Protein AF-A0A1B6MVD3-F1 (afdb_monomer_lite)

Structure (mmCIF, N/CA/C/O backbone):
data_AF-A0A1B6MVD3-F1
#
_entry.id   AF-A0A1B6MVD3-F1
#
loop_
_atom_site.group_PDB
_atom_site.id
_atom_site.type_symbol
_atom_site.label_atom_id
_atom_site.label_alt_id
_atom_site.label_comp_id
_atom_site.label_asym_id
_atom_site.label_entity_id
_atom_site.label_seq_id
_atom_site.pdbx_PDB_ins_code
_atom_site.Cartn_x
_atom_site.Cartn_y
_atom_site.Cartn_z
_atom_site.occupancy
_atom_site.B_iso_or_equiv
_atom_site.auth_seq_id
_atom_site.auth_comp_id
_atom_site.auth_asym_id
_atom_site.auth_atom_id
_atom_site.pdbx_PDB_model_num
ATOM 1 N N . LEU A 1 1 ? -13.484 -4.239 2.432 1.00 47.28 1 LEU A N 1
ATOM 2 C CA . LEU A 1 1 ? -12.199 -4.392 1.692 1.00 47.28 1 LEU A CA 1
ATOM 3 C C . LEU A 1 1 ? -11.328 -3.112 1.745 1.00 47.28 1 LEU A C 1
ATOM 5 O O . LEU A 1 1 ? -10.586 -2.832 0.812 1.00 47.28 1 LEU A O 1
ATOM 9 N N . TYR A 1 2 ? -11.380 -2.344 2.842 1.00 42.56 2 TYR A N 1
ATOM 10 C CA . TYR A 1 2 ? -10.813 -0.985 2.945 1.00 42.56 2 TYR A CA 1
ATOM 11 C C . TYR A 1 2 ? -9.269 -0.925 2.933 1.00 42.56 2 TYR A C 1
ATOM 13 O O . TYR A 1 2 ? -8.679 0.072 2.541 1.00 42.56 2 TYR A O 1
ATOM 21 N N . LEU A 1 3 ? -8.581 -2.017 3.286 1.00 48.34 3 LEU A N 1
ATOM 22 C CA . LEU A 1 3 ? -7.114 -2.043 3.427 1.00 48.34 3 LEU A CA 1
ATOM 23 C C . LEU A 1 3 ? -6.331 -2.214 2.106 1.00 48.34 3 LEU A C 1
ATOM 25 O O . LEU A 1 3 ? -5.121 -2.446 2.142 1.00 48.34 3 LEU A O 1
ATOM 29 N N . THR A 1 4 ? -7.005 -2.166 0.952 1.00 48.97 4 THR A N 1
ATOM 30 C CA . THR A 1 4 ? -6.370 -2.316 -0.379 1.00 48.97 4 THR A CA 1
ATOM 31 C C . THR A 1 4 ? -6.842 -1.304 -1.419 1.00 48.97 4 THR A C 1
ATOM 33 O O . THR A 1 4 ? -6.177 -1.136 -2.438 1.00 48.97 4 THR A O 1
ATOM 36 N N . SER A 1 5 ? -7.948 -0.603 -1.169 1.00 55.72 5 SER A N 1
ATOM 37 C CA . SER A 1 5 ? -8.344 0.550 -1.969 1.00 55.72 5 SER A CA 1
ATOM 38 C C . SER A 1 5 ? -7.493 1.741 -1.552 1.00 55.72 5 SER A C 1
ATOM 40 O O . SER A 1 5 ? -7.546 2.167 -0.400 1.00 55.72 5 SER A O 1
ATOM 42 N N . VAL A 1 6 ? -6.704 2.274 -2.482 1.00 63.19 6 VAL A N 1
ATOM 43 C CA . VAL A 1 6 ? -6.132 3.609 -2.312 1.00 63.19 6 VAL A CA 1
ATOM 44 C C . VAL A 1 6 ? -7.311 4.577 -2.434 1.00 63.19 6 VAL A C 1
ATOM 46 O O . VAL A 1 6 ? -7.923 4.596 -3.505 1.00 63.19 6 VAL A O 1
ATOM 49 N N . PRO A 1 7 ? -7.688 5.308 -1.367 1.00 68.19 7 PRO A N 1
ATOM 50 C CA . PRO A 1 7 ? -8.733 6.314 -1.481 1.00 68.19 7 PRO A CA 1
ATOM 51 C C . PRO A 1 7 ? -8.326 7.315 -2.561 1.00 68.19 7 PRO A C 1
ATOM 53 O O . PRO A 1 7 ? -7.138 7.618 -2.727 1.00 68.19 7 PRO A O 1
ATOM 56 N N . SER A 1 8 ? -9.299 7.822 -3.313 1.00 75.38 8 SER A N 1
ATOM 57 C CA . SER A 1 8 ? -9.042 8.957 -4.194 1.00 75.38 8 SER A CA 1
ATOM 58 C C . SER A 1 8 ? -8.485 10.127 -3.376 1.00 75.38 8 SER A C 1
ATOM 60 O O . SER A 1 8 ? -8.717 10.221 -2.170 1.00 75.38 8 SER A O 1
ATOM 62 N N . MET A 1 9 ? -7.753 11.044 -4.016 1.00 77.12 9 MET A N 1
ATOM 63 C CA . MET A 1 9 ? -7.216 12.217 -3.308 1.00 77.12 9 MET A CA 1
ATOM 64 C C . MET A 1 9 ? -8.331 13.011 -2.604 1.00 77.12 9 MET A C 1
ATOM 66 O O . MET A 1 9 ? -8.164 13.411 -1.461 1.00 77.12 9 MET A O 1
ATOM 70 N N . GLN A 1 10 ? -9.503 13.120 -3.237 1.00 81.25 10 GLN A N 1
ATOM 71 C CA . GLN A 1 10 ? -10.684 13.775 -2.668 1.00 81.25 10 GLN A CA 1
ATOM 72 C C . GLN A 1 10 ? -11.204 13.064 -1.408 1.00 81.25 10 GLN A C 1
ATOM 74 O O . GLN A 1 10 ? -11.552 13.722 -0.433 1.00 81.25 10 GLN A O 1
ATOM 79 N N . GLU A 1 11 ? -11.240 11.728 -1.402 1.00 80.56 11 GLU A N 1
ATOM 80 C CA . GLU A 1 11 ? -11.629 10.953 -0.215 1.00 80.56 11 GLU A CA 1
ATOM 81 C C . GLU A 1 11 ? -10.582 11.042 0.896 1.00 80.56 11 GLU A C 1
ATOM 83 O O . GLU A 1 11 ? -10.940 11.131 2.068 1.00 80.56 11 GLU A O 1
ATOM 88 N N . ALA A 1 12 ? -9.294 11.059 0.543 1.00 80.25 12 ALA A N 1
ATOM 89 C CA . ALA A 1 12 ? -8.213 11.228 1.508 1.00 80.25 12 ALA A CA 1
ATOM 90 C C . ALA A 1 12 ? -8.247 12.615 2.179 1.00 80.25 12 ALA A C 1
ATOM 92 O O . ALA A 1 12 ? -7.963 12.717 3.374 1.00 80.25 12 ALA A O 1
ATOM 93 N N . ASP A 1 13 ? -8.645 13.657 1.441 1.00 84.25 13 ASP A N 1
ATOM 94 C CA . ASP A 1 13 ? -8.794 15.026 1.951 1.00 84.25 13 ASP A CA 1
ATOM 95 C C . ASP A 1 13 ? -9.945 15.166 2.960 1.00 84.25 13 ASP A C 1
ATOM 97 O O . ASP A 1 13 ? -9.878 16.012 3.854 1.00 84.25 13 ASP A O 1
ATOM 101 N N . MET A 1 14 ? -10.976 14.311 2.887 1.00 87.19 14 MET A N 1
ATOM 102 C CA . MET A 1 14 ? -12.028 14.250 3.918 1.00 87.19 14 MET A CA 1
ATOM 103 C C . MET A 1 14 ? -11.494 13.760 5.273 1.00 87.19 14 MET A C 1
ATOM 105 O O . MET A 1 14 ? -12.129 13.955 6.314 1.00 87.19 14 MET A O 1
ATOM 109 N N . GLY A 1 15 ? -10.310 13.152 5.267 1.00 88.31 15 GLY A N 1
ATOM 110 C CA . GLY A 1 15 ? -9.641 12.622 6.435 1.00 88.31 15 GLY A CA 1
ATOM 111 C C . GLY A 1 15 ? -10.099 11.217 6.813 1.00 88.31 15 GLY A C 1
ATOM 112 O O . GLY A 1 15 ? -11.041 10.643 6.273 1.00 88.31 15 GLY A O 1
ATOM 113 N N . PHE A 1 16 ? -9.381 10.642 7.768 1.00 89.56 16 PHE A N 1
ATOM 114 C CA . PHE A 1 16 ? -9.472 9.237 8.125 1.00 89.56 16 PHE A CA 1
ATOM 115 C C . PHE A 1 16 ? -10.130 9.046 9.490 1.00 89.56 16 PHE A C 1
ATOM 117 O O . PHE A 1 16 ? -10.005 9.874 10.399 1.00 89.56 16 PHE A O 1
ATOM 124 N N . VAL A 1 17 ? -10.784 7.897 9.633 1.00 91.75 17 VAL A N 1
ATOM 125 C CA . VAL A 1 17 ? -11.234 7.332 10.904 1.00 91.75 17 VAL A CA 1
ATOM 126 C C . VAL A 1 17 ? -10.420 6.072 11.160 1.00 91.75 17 VAL A C 1
ATOM 128 O O . VAL A 1 17 ? -10.268 5.237 10.269 1.00 91.75 17 VAL A O 1
ATOM 131 N N . LEU A 1 18 ? -9.885 5.929 12.370 1.00 93.00 18 LEU A N 1
ATOM 132 C CA . LEU A 1 18 ? -9.154 4.731 12.773 1.00 93.00 18 LEU A CA 1
ATOM 133 C C . LEU A 1 18 ? -9.882 4.002 13.892 1.00 93.00 18 LEU A C 1
ATOM 135 O O . LEU A 1 18 ? -10.336 4.620 14.851 1.00 93.00 18 LEU A O 1
ATOM 139 N N . VAL A 1 19 ? -9.914 2.677 13.794 1.00 94.94 19 VAL A N 1
ATOM 140 C CA . VAL A 1 19 ? -10.313 1.786 14.883 1.00 94.94 19 VAL A CA 1
ATOM 141 C C . VAL A 1 19 ? -9.070 1.047 15.363 1.00 94.94 19 VAL A C 1
ATOM 143 O O . VAL A 1 19 ? -8.390 0.372 14.593 1.00 94.94 19 VAL A O 1
ATOM 146 N N . VAL A 1 20 ? -8.751 1.205 16.642 1.00 93.44 20 VAL A N 1
ATOM 147 C CA . VAL A 1 20 ? -7.591 0.613 17.303 1.00 93.44 20 VAL A CA 1
ATOM 148 C C . VAL A 1 20 ? -8.098 -0.396 18.325 1.00 93.44 20 VAL A C 1
ATOM 150 O O . VAL A 1 20 ? -8.490 -0.034 19.435 1.00 93.44 20 VAL A O 1
ATOM 153 N N . ASP A 1 21 ? -8.094 -1.672 17.950 1.00 92.69 21 ASP A N 1
ATOM 154 C CA . ASP A 1 21 ? -8.460 -2.759 18.857 1.00 92.69 21 ASP A CA 1
ATOM 155 C C . ASP A 1 21 ? -7.263 -3.178 19.718 1.00 92.69 21 ASP A C 1
ATOM 157 O O . ASP A 1 21 ? -6.248 -3.668 19.217 1.00 92.69 21 ASP A O 1
ATOM 161 N N . ARG A 1 22 ? -7.363 -2.949 21.031 1.00 89.81 22 ARG A N 1
ATOM 162 C CA . ARG A 1 22 ? -6.334 -3.291 22.025 1.00 89.81 22 ARG A CA 1
ATOM 163 C C . ARG A 1 22 ? -6.928 -4.010 23.238 1.00 89.81 22 ARG A C 1
ATOM 165 O O . ARG A 1 22 ? -6.336 -3.972 24.314 1.00 89.81 22 ARG A O 1
ATOM 172 N N . ARG A 1 23 ? -8.064 -4.701 23.077 1.00 89.69 23 ARG A N 1
ATOM 173 C CA . ARG A 1 23 ? -8.768 -5.420 24.164 1.00 89.69 23 ARG A CA 1
ATOM 174 C C . ARG A 1 23 ? -7.900 -6.413 24.943 1.00 89.69 23 ARG A C 1
ATOM 176 O O . ARG A 1 23 ? -8.115 -6.601 26.139 1.00 89.69 23 ARG A O 1
ATOM 183 N N . ASN A 1 24 ? -6.902 -6.989 24.274 1.00 88.69 24 ASN A N 1
ATOM 184 C CA . ASN A 1 24 ? -6.002 -8.013 24.812 1.00 88.69 24 ASN A CA 1
ATOM 185 C C . ASN A 1 24 ? -4.577 -7.490 25.101 1.00 88.69 24 ASN A C 1
ATOM 187 O O . ASN A 1 24 ? -3.639 -8.278 25.176 1.00 88.69 24 ASN A O 1
ATOM 191 N N . ASP A 1 25 ? -4.388 -6.170 25.213 1.00 88.62 25 ASP A N 1
ATOM 192 C CA . ASP A 1 25 ? -3.068 -5.528 25.343 1.00 88.62 25 ASP A CA 1
ATOM 193 C C . ASP A 1 25 ? -2.960 -4.669 26.625 1.00 88.62 25 ASP A C 1
ATOM 195 O O . ASP A 1 25 ? -3.846 -4.669 27.474 1.00 88.62 25 ASP A O 1
ATOM 199 N N . LYS A 1 26 ? -1.865 -3.924 26.805 1.00 85.94 26 LYS A N 1
ATOM 200 C CA . LYS A 1 26 ? -1.657 -2.969 27.905 1.00 85.94 26 LYS A CA 1
ATOM 201 C C . LYS A 1 26 ? -1.944 -1.538 27.457 1.00 85.94 26 LYS A C 1
ATOM 203 O O . LYS A 1 26 ? -1.740 -1.170 26.302 1.00 85.94 26 LYS A O 1
ATOM 208 N N . TRP A 1 27 ? -2.302 -0.671 28.404 1.00 84.44 27 TRP A N 1
ATOM 209 C CA . TRP A 1 27 ? -2.520 0.754 28.122 1.00 84.44 27 TRP A CA 1
ATOM 210 C C . TRP A 1 27 ? -1.283 1.470 27.558 1.00 84.44 27 TRP A C 1
ATOM 212 O O . TRP A 1 27 ? -1.396 2.350 26.706 1.00 84.44 27 TRP A O 1
ATOM 222 N N . SER A 1 28 ? -0.084 1.055 27.971 1.00 84.06 28 SER A N 1
ATOM 223 C CA . SER A 1 28 ? 1.163 1.561 27.393 1.00 84.06 28 SER A CA 1
ATOM 224 C C . SER A 1 28 ? 1.256 1.293 25.886 1.00 84.06 28 SER A C 1
ATOM 226 O O . SER A 1 28 ? 1.680 2.175 25.144 1.00 84.06 28 SER A O 1
ATOM 228 N N . SER A 1 29 ? 0.785 0.132 25.417 1.00 87.94 29 SER A N 1
ATOM 229 C CA . SER A 1 29 ? 0.743 -0.221 23.991 1.00 87.94 29 SER A CA 1
ATOM 230 C C . SER A 1 29 ? -0.225 0.668 23.206 1.00 87.94 29 SER A C 1
ATOM 232 O O . SER A 1 29 ? 0.104 1.126 22.107 1.00 87.94 29 SER A O 1
ATOM 234 N N . VAL A 1 30 ? -1.384 1.001 23.793 1.00 87.88 30 VAL A N 1
ATOM 235 C CA . VAL A 1 30 ? -2.330 1.977 23.222 1.00 87.88 30 VAL A CA 1
ATOM 236 C C . VAL A 1 30 ? -1.636 3.324 23.026 1.00 87.88 30 VAL A C 1
ATOM 238 O O . VAL A 1 30 ? -1.629 3.848 21.912 1.00 87.88 30 VAL A O 1
ATOM 241 N N . LYS A 1 31 ? -0.994 3.856 24.078 1.00 85.94 31 LYS A N 1
ATOM 242 C CA . LYS A 1 31 ? -0.305 5.151 24.006 1.00 85.94 31 LYS A CA 1
ATOM 243 C C . LYS A 1 31 ? 0.792 5.146 22.938 1.00 85.94 31 LYS A C 1
ATOM 245 O O . LYS A 1 31 ? 0.835 6.045 22.103 1.00 85.94 31 LYS A O 1
ATOM 250 N N . THR A 1 32 ? 1.645 4.120 22.917 1.00 89.62 32 THR A N 1
ATOM 251 C CA . THR A 1 32 ? 2.694 3.981 21.894 1.00 89.62 32 THR A CA 1
ATOM 252 C C . THR A 1 32 ? 2.112 3.906 20.483 1.00 89.62 32 THR A C 1
ATOM 254 O O . THR A 1 32 ? 2.666 4.507 19.564 1.00 89.62 32 THR A O 1
ATOM 257 N N . THR A 1 33 ? 0.995 3.198 20.299 1.00 91.50 33 THR A N 1
ATOM 258 C CA . THR A 1 33 ? 0.313 3.101 19.001 1.00 91.50 33 THR A CA 1
ATOM 259 C C . THR A 1 33 ? -0.181 4.471 18.539 1.00 91.50 33 THR A C 1
ATOM 261 O O . THR A 1 33 ? 0.118 4.874 17.418 1.00 91.50 33 THR A O 1
ATOM 264 N N . LEU A 1 34 ? -0.870 5.218 19.407 1.00 90.56 34 LEU A N 1
ATOM 265 C CA . LEU A 1 34 ? -1.394 6.547 19.080 1.00 90.56 34 LEU A CA 1
ATOM 266 C C . LEU A 1 34 ? -0.280 7.559 18.784 1.00 90.56 34 LEU A C 1
ATOM 268 O O . LEU A 1 34 ? -0.409 8.332 17.839 1.00 90.56 34 LEU A O 1
ATOM 272 N N . LEU A 1 35 ? 0.834 7.524 19.525 1.00 90.50 35 LEU A N 1
ATOM 273 C CA . LEU A 1 35 ? 2.008 8.364 19.244 1.00 90.50 35 LEU A CA 1
ATOM 274 C C . LEU A 1 35 ? 2.586 8.080 17.857 1.00 90.50 35 LEU A C 1
ATOM 276 O O . LEU A 1 35 ? 2.800 9.008 17.084 1.00 90.50 35 LEU A O 1
ATOM 280 N N . LYS A 1 36 ? 2.774 6.802 17.507 1.00 91.69 36 L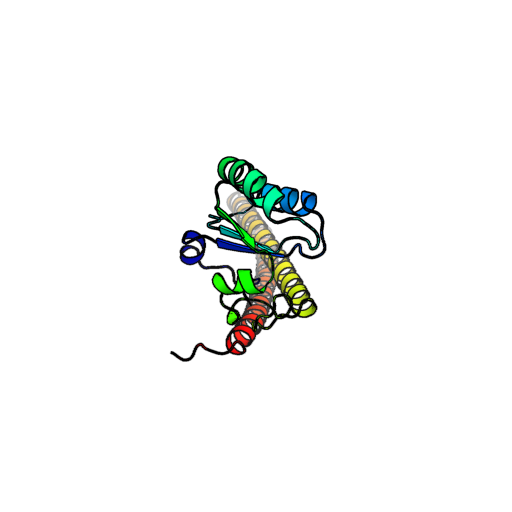YS A N 1
ATOM 281 C CA . LYS A 1 36 ? 3.256 6.423 16.171 1.00 91.69 36 LYS A CA 1
ATOM 282 C C . LYS A 1 36 ? 2.294 6.871 15.071 1.00 91.69 36 LYS A C 1
ATOM 284 O O . LYS A 1 36 ? 2.748 7.389 14.058 1.00 91.69 36 LYS A O 1
ATOM 289 N N . ILE A 1 37 ? 0.987 6.715 15.275 1.00 90.75 37 ILE A N 1
ATOM 290 C CA . ILE A 1 37 ? -0.024 7.214 14.334 1.00 90.75 37 ILE A CA 1
ATOM 291 C C . ILE A 1 37 ? 0.114 8.737 14.185 1.00 90.75 37 ILE A C 1
ATOM 293 O O . ILE A 1 37 ? 0.267 9.225 13.076 1.00 90.75 37 ILE A O 1
ATOM 297 N N . SER A 1 38 ? 0.167 9.484 15.287 1.00 89.12 38 SER A N 1
ATOM 298 C CA . SER A 1 38 ? 0.323 10.946 15.268 1.00 89.12 38 SER A CA 1
ATOM 299 C C . SER A 1 38 ? 1.563 11.421 14.505 1.00 89.12 38 SER A C 1
ATOM 301 O O . SER A 1 38 ? 1.515 12.430 13.807 1.00 89.12 38 SER A O 1
ATOM 303 N N . SER A 1 39 ? 2.679 10.696 14.630 1.00 89.56 39 SER A N 1
ATOM 304 C CA . SER A 1 39 ? 3.948 11.075 14.003 1.00 89.56 39 SER A CA 1
ATOM 305 C C . SER A 1 39 ? 4.069 10.676 12.532 1.00 89.56 39 SER A C 1
ATOM 307 O O . SER A 1 39 ? 4.765 11.363 11.792 1.00 89.56 39 SER A O 1
ATOM 309 N N . PHE A 1 40 ? 3.450 9.567 12.114 1.00 89.19 40 PHE A N 1
ATOM 310 C CA . PHE A 1 40 ? 3.727 8.950 10.810 1.00 89.19 40 PHE A CA 1
ATOM 311 C C . PHE A 1 40 ? 2.506 8.800 9.899 1.00 89.19 40 PHE A C 1
ATOM 313 O O . PHE A 1 40 ? 2.667 8.369 8.757 1.00 89.19 40 PHE A O 1
ATOM 320 N N . PHE A 1 41 ? 1.290 9.096 10.368 1.00 87.94 41 PHE A N 1
ATOM 321 C CA . PHE A 1 41 ? 0.100 8.908 9.544 1.00 87.94 41 PHE A CA 1
ATOM 322 C C . PHE A 1 41 ? 0.111 9.888 8.353 1.00 87.94 41 PHE A C 1
ATOM 324 O O . PHE A 1 41 ? 0.257 11.092 8.559 1.00 87.94 41 PHE A O 1
ATOM 331 N N . PRO A 1 42 ? -0.027 9.401 7.107 1.00 83.38 42 PRO A N 1
ATOM 332 C CA . PRO A 1 42 ? 0.249 10.188 5.903 1.00 83.38 42 PRO A CA 1
ATOM 333 C C . PRO A 1 42 ? -0.899 11.120 5.476 1.00 83.38 42 PRO A C 1
ATOM 335 O O . PRO A 1 42 ? -0.853 11.672 4.382 1.00 83.38 42 PRO A O 1
ATOM 338 N N . GLY A 1 43 ? -1.940 11.279 6.297 1.00 84.19 43 GLY A N 1
ATOM 339 C CA . GLY A 1 43 ? -3.140 12.042 5.957 1.00 84.19 43 GLY A CA 1
ATOM 340 C C . GLY A 1 43 ? -3.767 12.739 7.160 1.00 84.19 43 GLY A C 1
ATOM 341 O O . GLY A 1 43 ? -3.267 12.661 8.283 1.00 84.19 43 GLY A O 1
ATOM 342 N N . VAL A 1 44 ? -4.886 13.422 6.927 1.00 87.62 44 VAL A N 1
ATOM 343 C CA . VAL A 1 44 ? -5.644 14.078 7.997 1.00 87.62 44 VAL A CA 1
ATOM 344 C C . VAL A 1 44 ? -6.375 13.012 8.802 1.00 87.62 44 VAL A C 1
ATOM 346 O O . VAL A 1 44 ? -7.256 12.336 8.289 1.00 87.62 44 VAL A O 1
ATOM 349 N N . LEU A 1 45 ? -6.014 12.826 10.068 1.00 90.25 45 LEU A N 1
ATOM 350 C CA . LEU A 1 45 ? -6.737 11.928 10.964 1.00 90.25 45 LEU A CA 1
ATOM 351 C C . LEU A 1 45 ? -7.793 12.730 11.729 1.00 90.25 45 LEU A C 1
ATOM 353 O O . LEU A 1 45 ? -7.445 13.656 12.455 1.00 90.25 45 LEU A O 1
ATOM 357 N N . ASN A 1 46 ? -9.070 12.374 11.594 1.00 91.12 46 ASN A N 1
ATOM 358 C CA . ASN A 1 46 ? -10.154 13.077 12.284 1.00 91.12 46 ASN A CA 1
ATOM 359 C C . ASN A 1 46 ? -10.377 12.501 13.684 1.00 91.12 46 ASN A C 1
ATOM 361 O O . ASN A 1 46 ? -10.429 13.227 14.683 1.00 91.12 46 ASN A O 1
ATOM 365 N N . VAL A 1 47 ? -10.497 11.173 13.761 1.00 92.31 47 VAL A N 1
ATOM 366 C CA . VAL A 1 47 ? -10.782 10.468 15.010 1.00 92.31 47 VAL A CA 1
ATOM 367 C C . VAL A 1 47 ? -10.143 9.081 15.044 1.00 92.31 47 VAL A C 1
ATOM 369 O O . VAL A 1 47 ? -10.116 8.360 14.047 1.00 92.31 47 VAL A O 1
ATOM 372 N N . ALA A 1 48 ? -9.651 8.704 16.221 1.00 92.94 48 ALA A N 1
ATOM 373 C CA . ALA A 1 48 ? -9.252 7.346 16.555 1.00 92.94 48 ALA A CA 1
ATOM 374 C C . ALA A 1 48 ? -10.173 6.791 17.652 1.00 92.94 48 ALA A C 1
ATOM 376 O O . ALA A 1 48 ? -10.177 7.290 18.781 1.00 92.94 48 ALA A O 1
ATOM 377 N N . TYR A 1 49 ? -10.933 5.751 17.322 1.00 94.31 49 TYR A N 1
ATOM 378 C CA . TYR A 1 49 ? -11.700 4.952 18.271 1.00 94.31 49 TYR A CA 1
ATOM 379 C C . TYR A 1 49 ? -10.815 3.842 18.827 1.00 94.31 49 TYR A C 1
ATOM 381 O O . TYR A 1 49 ? -10.254 3.050 18.074 1.00 94.31 49 TYR A O 1
ATOM 389 N N . VAL A 1 50 ? -10.671 3.773 20.146 1.00 92.69 50 VAL A N 1
ATOM 390 C CA . VAL A 1 50 ? -9.835 2.780 20.823 1.00 92.69 50 VAL A CA 1
ATOM 391 C C . VAL A 1 50 ? -10.726 1.828 21.602 1.00 92.69 50 VAL A C 1
ATOM 393 O O . VAL A 1 50 ? -11.354 2.243 22.575 1.00 92.69 50 VAL A O 1
ATOM 396 N N . VAL A 1 51 ? -10.725 0.546 21.238 1.00 92.38 51 VAL A N 1
ATOM 397 C CA . VAL A 1 51 ? -11.352 -0.497 22.058 1.00 92.38 51 VAL A CA 1
ATOM 398 C C . VAL A 1 51 ? -10.341 -0.926 23.116 1.00 92.38 51 VAL A C 1
ATOM 400 O O . VAL A 1 51 ? -9.292 -1.502 22.814 1.00 92.38 51 VAL A O 1
ATOM 403 N N . ARG A 1 52 ? -10.607 -0.540 24.364 1.00 83.88 52 ARG A N 1
ATOM 404 C CA . ARG A 1 52 ? -9.617 -0.582 25.448 1.00 83.88 52 ARG A CA 1
ATOM 405 C C . ARG A 1 52 ? -9.323 -2.005 25.956 1.00 83.88 52 ARG A C 1
ATOM 407 O O . ARG A 1 52 ? -10.199 -2.864 25.883 1.00 83.88 52 ARG A O 1
ATOM 414 N N . PRO A 1 53 ? -8.152 -2.220 26.587 1.00 83.38 53 PRO A N 1
ATOM 415 C CA . PRO A 1 53 ? -7.866 -3.419 27.373 1.00 83.38 53 PRO A CA 1
ATOM 416 C C . PRO A 1 53 ? -8.919 -3.756 28.438 1.00 83.38 53 PRO A C 1
ATOM 418 O O . PRO A 1 53 ? -9.406 -2.863 29.148 1.00 83.38 53 PRO A O 1
ATOM 421 N N . SER A 1 54 ? -9.210 -5.048 28.609 1.00 74.25 54 SER A N 1
ATOM 422 C CA . SER A 1 54 ? -10.036 -5.552 29.714 1.00 74.25 54 SER A CA 1
ATOM 423 C C . SER A 1 54 ? -9.357 -5.324 31.083 1.00 74.25 54 SER A C 1
ATOM 425 O O . SER A 1 54 ? -8.134 -5.300 31.199 1.00 74.25 54 SER A O 1
ATOM 427 N N . GLY A 1 55 ? -10.145 -5.080 32.141 1.00 65.81 55 GLY A N 1
ATOM 428 C CA . GLY A 1 55 ? -9.635 -4.932 33.520 1.00 65.81 55 GLY A CA 1
ATOM 429 C C . GLY A 1 55 ? -9.196 -3.524 33.957 1.00 65.81 55 GLY A C 1
ATOM 430 O O . GLY A 1 55 ? -8.769 -3.345 35.094 1.00 65.81 55 GLY A O 1
ATOM 431 N N . PHE A 1 56 ? -9.326 -2.504 33.106 1.00 62.69 56 PHE A N 1
ATOM 432 C CA . PHE A 1 56 ? -9.082 -1.108 33.499 1.00 62.69 56 PHE A CA 1
ATOM 433 C C . PHE A 1 56 ? -10.350 -0.438 34.070 1.00 62.69 56 PHE A C 1
ATOM 435 O O . PHE A 1 56 ? -11.452 -0.659 33.563 1.00 62.69 56 PHE A O 1
ATOM 442 N N . PHE A 1 57 ? -10.229 0.411 35.094 1.00 60.53 57 PHE A N 1
ATOM 443 C CA . PHE A 1 57 ? -11.376 1.123 35.677 1.00 60.53 57 PHE A CA 1
ATOM 444 C C . PHE A 1 57 ? -11.694 2.417 34.912 1.00 60.53 57 PHE A C 1
ATOM 446 O O . PHE A 1 57 ? -10.816 3.243 34.671 1.00 60.53 57 PHE A O 1
ATOM 453 N N . GLN A 1 58 ? -12.973 2.629 34.593 1.00 59.12 58 GLN A N 1
ATOM 454 C CA . GLN A 1 58 ? -13.463 3.761 33.791 1.00 59.12 58 GLN A CA 1
ATOM 455 C C . GLN A 1 58 ? -13.151 5.138 34.422 1.00 59.12 58 GLN A C 1
ATOM 457 O O . GLN A 1 58 ? -12.828 6.085 33.707 1.00 59.12 58 GLN A O 1
ATOM 462 N N . LYS A 1 59 ? -13.160 5.237 35.764 1.00 59.12 59 LYS A N 1
ATOM 463 C CA . LYS A 1 59 ? -12.856 6.479 36.505 1.00 59.12 59 LYS A CA 1
ATOM 464 C C . LYS A 1 59 ? -11.408 6.952 36.335 1.00 59.12 59 LYS A C 1
ATOM 466 O O . LYS A 1 59 ? -11.190 8.133 36.104 1.00 59.12 59 LYS A O 1
ATOM 471 N N . ALA A 1 60 ? -10.436 6.036 36.373 1.00 55.12 60 ALA A N 1
ATOM 472 C CA . ALA A 1 60 ? -9.022 6.370 36.171 1.00 55.12 60 ALA A CA 1
ATOM 473 C C . ALA A 1 60 ? -8.726 6.802 34.723 1.00 55.12 60 ALA A C 1
ATOM 475 O O . ALA A 1 60 ? -7.761 7.517 34.472 1.00 55.12 60 ALA A O 1
ATOM 476 N N . ILE A 1 61 ? -9.565 6.383 33.769 1.00 57.00 61 ILE A N 1
ATOM 477 C CA . ILE A 1 61 ? -9.437 6.750 32.359 1.00 57.00 61 ILE A CA 1
ATOM 478 C C . ILE A 1 61 ? -10.002 8.144 32.117 1.00 57.00 61 ILE A C 1
ATOM 480 O O . ILE A 1 61 ? -9.274 8.951 31.576 1.00 57.00 61 ILE A O 1
ATOM 484 N N . SER A 1 62 ? -11.229 8.464 32.540 1.00 59.66 62 SER A N 1
ATOM 485 C CA . SER A 1 62 ? -11.881 9.753 32.225 1.00 59.66 62 SER A CA 1
ATOM 486 C C . SER A 1 62 ? -11.025 10.988 32.556 1.00 59.66 62 SER A C 1
ATOM 488 O O . SER A 1 62 ? -10.975 11.943 31.779 1.00 59.66 62 SER A O 1
ATOM 490 N N . GLU A 1 63 ? -10.328 10.984 33.693 1.00 54.66 63 GLU A N 1
ATOM 491 C CA . GLU A 1 63 ? -9.502 12.121 34.127 1.00 54.66 63 GLU A CA 1
ATOM 492 C C . GLU A 1 63 ? -8.136 12.169 33.425 1.00 54.66 63 GLU A C 1
ATOM 494 O O . GLU A 1 63 ? -7.669 13.241 33.037 1.00 54.66 63 GLU A O 1
ATOM 499 N N . VAL A 1 64 ? -7.514 11.009 33.202 1.00 53.22 64 VAL A N 1
ATOM 500 C CA . VAL A 1 64 ? -6.208 10.890 32.535 1.00 53.22 64 VAL A CA 1
ATOM 501 C C . VAL A 1 64 ? -6.358 11.059 31.019 1.00 53.22 64 VAL A C 1
ATOM 503 O O . VAL A 1 64 ? -5.536 11.709 30.381 1.00 53.22 64 VAL A O 1
ATOM 506 N N . SER A 1 65 ? -7.434 10.543 30.427 1.00 56.62 65 SER A N 1
ATOM 507 C CA . SER A 1 65 ? -7.679 10.552 28.989 1.00 56.62 65 SER A CA 1
ATOM 508 C C . SER A 1 65 ? -8.068 11.930 28.471 1.00 56.62 65 SER A C 1
ATOM 510 O O . SER A 1 65 ? -7.539 12.378 27.456 1.00 56.62 65 SER A O 1
ATOM 512 N N . ASN A 1 66 ? -8.948 12.643 29.175 1.00 56.22 66 ASN A N 1
ATOM 513 C CA . ASN A 1 66 ? -9.405 13.952 28.713 1.00 56.22 66 ASN A CA 1
ATOM 514 C C . ASN A 1 66 ? -8.300 15.013 28.752 1.00 56.22 66 ASN A C 1
ATOM 516 O O . ASN A 1 66 ? -8.347 15.953 27.962 1.00 56.22 66 ASN A O 1
ATOM 520 N N . LYS A 1 67 ? -7.308 14.858 29.640 1.00 55.34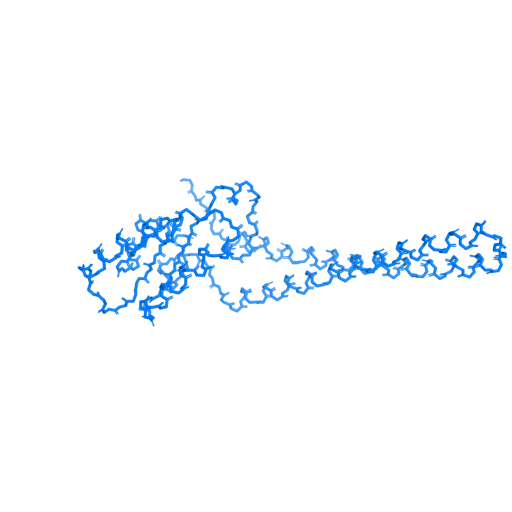 67 LYS A N 1
ATOM 521 C CA . LYS A 1 67 ? -6.197 15.805 29.785 1.00 55.34 67 LYS A CA 1
ATOM 522 C C . LYS A 1 67 ? -4.969 15.423 28.951 1.00 55.34 67 LYS A C 1
ATOM 524 O O . LYS A 1 67 ? -4.413 16.295 28.301 1.00 55.34 67 LYS A O 1
ATOM 529 N N . LEU A 1 68 ? -4.579 14.140 28.896 1.00 56.59 68 LEU A N 1
ATOM 530 C CA . LEU A 1 68 ? -3.432 13.711 28.078 1.00 56.59 68 LEU A CA 1
ATOM 531 C C . LEU A 1 68 ? -3.746 13.676 26.579 1.00 56.59 68 LEU A C 1
ATOM 533 O O . LEU A 1 68 ? -2.958 14.187 25.793 1.00 56.59 68 LEU A O 1
ATOM 537 N N . PHE A 1 69 ? -4.880 13.108 26.147 1.00 65.00 69 PHE A N 1
ATOM 538 C CA . PHE A 1 69 ? -5.098 12.911 24.705 1.00 65.00 69 PHE A CA 1
ATOM 539 C C . PHE A 1 69 ? -5.516 14.184 23.970 1.00 65.00 69 PHE A C 1
ATOM 541 O O . PHE A 1 69 ? -5.317 14.281 22.764 1.00 65.00 69 PHE A O 1
ATOM 548 N N . LYS A 1 70 ? -6.096 15.161 24.671 1.00 60.97 70 LYS A N 1
ATOM 549 C CA . LYS A 1 70 ? -6.592 16.386 24.035 1.00 60.97 70 LYS A CA 1
ATOM 550 C C . LYS A 1 70 ? -5.473 17.376 23.694 1.00 60.97 70 LYS A C 1
ATOM 552 O O . LYS A 1 70 ? -5.640 18.159 22.768 1.00 60.97 70 LYS A O 1
ATOM 557 N N . GLU A 1 71 ? -4.352 17.328 24.417 1.00 63.84 71 GLU A N 1
ATOM 558 C CA . GLU A 1 71 ? -3.185 18.191 24.174 1.00 63.84 71 GLU A CA 1
ATOM 559 C C . GLU A 1 71 ? -2.066 17.481 23.389 1.00 63.84 71 GLU A C 1
ATOM 561 O O . GLU A 1 71 ? -1.305 18.135 22.683 1.00 63.84 71 GLU A O 1
ATOM 566 N N . GLU A 1 72 ? -1.970 16.147 23.466 1.00 75.06 72 GLU A N 1
ATOM 567 C CA . GLU A 1 72 ? -0.875 15.369 22.855 1.00 75.06 72 GLU A CA 1
ATOM 568 C C . GLU A 1 72 ? -1.139 14.994 21.377 1.00 75.06 72 GLU A C 1
ATOM 570 O O . GLU A 1 72 ? -0.200 14.681 20.641 1.00 75.06 72 GLU A O 1
ATOM 575 N N . PHE A 1 73 ? -2.394 15.053 20.903 1.00 82.25 73 PHE A N 1
ATOM 576 C CA . PHE A 1 73 ? -2.783 14.606 19.558 1.00 82.25 73 PHE A CA 1
ATOM 577 C C . PHE A 1 73 ? -3.537 15.677 18.768 1.00 82.25 73 PHE A C 1
ATOM 579 O O . PHE A 1 73 ? -4.422 16.355 19.280 1.00 82.25 73 PHE A O 1
ATOM 586 N N . LYS A 1 74 ? -3.235 15.776 17.467 1.00 84.56 74 LYS A N 1
ATOM 587 C CA . LYS A 1 74 ? -3.929 16.676 16.523 1.00 84.56 74 LYS A CA 1
ATOM 588 C C . LYS A 1 74 ? -5.311 16.167 16.088 1.00 84.56 74 LYS A C 1
ATOM 590 O O . LYS A 1 74 ? -5.946 16.778 15.238 1.00 84.56 74 LYS A O 1
ATOM 595 N N . PHE A 1 75 ? -5.752 15.038 16.633 1.00 88.62 75 PHE A N 1
ATOM 596 C CA . PHE A 1 75 ? -6.974 14.337 16.262 1.00 88.62 75 PHE A CA 1
ATOM 597 C C . PHE A 1 75 ? -7.733 13.900 17.511 1.00 88.62 75 PHE A C 1
ATOM 599 O O . PHE A 1 75 ? -7.156 13.742 18.589 1.00 88.62 75 PHE A O 1
ATOM 606 N N . LYS A 1 76 ? -9.043 13.684 17.374 1.00 89.75 76 LYS A N 1
ATOM 607 C CA . LYS A 1 76 ? -9.882 13.261 18.498 1.00 89.75 76 LYS A CA 1
ATOM 608 C C . LYS A 1 76 ? -9.594 11.801 18.849 1.00 89.75 76 LYS A C 1
ATOM 610 O O . LYS A 1 76 ? -9.582 10.943 17.975 1.00 89.75 76 LYS A O 1
ATOM 615 N N . VAL A 1 77 ? -9.445 11.494 20.133 1.00 89.31 77 VAL A N 1
ATOM 616 C CA . VAL A 1 77 ? -9.382 10.108 20.620 1.00 89.31 77 VAL A CA 1
ATOM 617 C C . VAL A 1 77 ? -10.660 9.801 21.391 1.00 89.31 77 VAL A C 1
ATOM 619 O O . VAL A 1 77 ? -11.026 10.542 22.303 1.00 89.31 77 VAL A O 1
ATOM 622 N N . VAL A 1 78 ? -11.344 8.719 21.024 1.00 89.69 78 VAL A N 1
ATOM 623 C CA . VAL A 1 78 ? -12.540 8.218 21.714 1.00 89.69 78 VAL A CA 1
ATOM 624 C C . VAL A 1 78 ? -12.234 6.825 22.242 1.00 89.69 78 VAL A C 1
ATOM 626 O O . VAL A 1 78 ? -11.872 5.937 21.479 1.00 89.69 78 VAL A O 1
ATOM 629 N N . VAL A 1 79 ? -12.354 6.629 23.553 1.00 89.19 79 VAL A N 1
ATOM 630 C CA . VAL A 1 79 ? -12.086 5.334 24.189 1.00 89.19 79 VAL A CA 1
ATOM 631 C C . VAL A 1 79 ? -13.410 4.607 24.403 1.00 89.19 79 VAL A C 1
ATOM 633 O O . VAL A 1 79 ? -14.220 5.033 25.222 1.00 89.19 79 VAL A O 1
ATOM 636 N N . CYS A 1 80 ? -13.611 3.511 23.679 1.00 90.25 80 CYS A N 1
ATOM 637 C CA . CYS A 1 80 ? -14.772 2.635 23.789 1.00 90.25 80 CYS A CA 1
ATOM 638 C C . CYS A 1 80 ? -14.547 1.630 24.922 1.00 90.25 80 CYS A C 1
ATOM 640 O O . CYS A 1 80 ? -13.458 1.051 25.048 1.00 90.25 80 CYS A O 1
ATOM 642 N N . SER A 1 81 ? -15.556 1.435 25.776 1.00 86.12 81 SER A N 1
ATOM 643 C CA . SER A 1 81 ? -15.414 0.548 26.928 1.00 86.12 81 SER A CA 1
ATOM 644 C C . SER A 1 81 ? -15.541 -0.930 26.559 1.00 86.12 81 SER A C 1
ATOM 646 O O . SER A 1 81 ? -14.912 -1.763 27.215 1.00 86.12 81 SER A O 1
ATOM 648 N N . CYS A 1 82 ? -16.273 -1.206 25.482 1.00 89.31 82 CYS A N 1
ATOM 649 C CA . CYS A 1 82 ? -16.475 -2.494 24.833 1.00 89.31 82 CYS A CA 1
ATOM 650 C C . CYS A 1 82 ? -16.716 -2.289 23.322 1.00 89.31 82 CYS A C 1
ATOM 652 O O . CYS A 1 82 ? -16.593 -1.172 22.811 1.00 89.31 82 CYS A O 1
ATOM 654 N N . VAL A 1 83 ? -17.015 -3.366 22.595 1.00 94.00 83 VAL A N 1
ATOM 655 C CA . VAL A 1 83 ? -17.282 -3.307 21.148 1.00 94.00 83 VAL A CA 1
ATOM 656 C C . VAL A 1 83 ? -18.649 -2.678 20.860 1.00 94.00 83 VAL A C 1
ATOM 658 O O . VAL A 1 83 ? -18.803 -1.947 19.889 1.00 94.00 83 VAL A O 1
ATOM 661 N N . GLU A 1 84 ? -19.621 -2.865 21.744 1.00 94.06 84 GLU A N 1
ATOM 662 C CA . GLU A 1 84 ? -20.958 -2.287 21.621 1.00 94.06 84 GLU A CA 1
ATOM 663 C C . GLU A 1 84 ? -20.925 -0.750 21.661 1.00 94.06 84 GLU A C 1
ATOM 665 O O . GLU A 1 84 ? -21.676 -0.095 20.941 1.00 94.06 84 GLU A O 1
ATOM 670 N N . ASP A 1 85 ? -20.006 -0.160 22.435 1.00 93.81 85 ASP A N 1
ATOM 671 C CA . ASP A 1 85 ? -19.760 1.289 22.419 1.00 93.81 85 ASP A CA 1
ATOM 672 C C . ASP A 1 85 ? -19.189 1.758 21.072 1.00 93.81 85 ASP A C 1
ATOM 674 O O . ASP A 1 85 ? -19.503 2.854 20.611 1.00 93.81 85 ASP A O 1
ATOM 678 N N . LEU A 1 86 ? -18.343 0.947 20.423 1.00 95.81 86 LEU A N 1
ATOM 679 C CA . LEU A 1 86 ? -17.807 1.262 19.095 1.00 95.81 86 LEU A CA 1
ATOM 680 C C . LEU A 1 86 ? -18.929 1.291 18.046 1.00 95.81 86 LEU A C 1
ATOM 682 O O . LEU A 1 86 ? -18.923 2.158 17.172 1.00 95.81 86 LEU A O 1
ATOM 686 N N . HIS A 1 87 ? -19.917 0.400 18.159 1.00 96.69 87 HIS A N 1
ATOM 687 C CA . HIS A 1 87 ? -21.064 0.336 17.242 1.00 96.69 87 HIS A CA 1
ATOM 688 C C . HIS A 1 87 ? -21.976 1.568 17.301 1.00 96.69 87 HIS A C 1
ATOM 690 O O . HIS A 1 87 ? -22.740 1.800 16.370 1.00 96.69 87 HIS A O 1
ATOM 696 N N . GLN A 1 88 ? -21.887 2.392 18.349 1.00 95.94 88 GLN A N 1
ATOM 697 C CA . GLN A 1 88 ? -22.584 3.687 18.409 1.00 95.94 88 GLN A CA 1
ATOM 698 C C . GLN A 1 88 ? -21.942 4.746 17.497 1.00 95.94 88 GLN A C 1
ATOM 700 O O . GLN A 1 88 ? -22.503 5.825 17.300 1.00 95.94 88 GLN A O 1
ATOM 705 N N . HIS A 1 89 ? -20.744 4.468 16.977 1.00 94.75 89 HIS A N 1
ATOM 706 C CA . HIS A 1 89 ? -19.944 5.406 16.197 1.00 94.75 89 HIS A CA 1
ATOM 707 C C . HIS A 1 89 ? -19.599 4.908 14.796 1.00 94.75 89 HIS A C 1
ATOM 709 O O . HIS A 1 89 ? -19.451 5.729 13.894 1.00 94.75 89 HIS A O 1
ATOM 715 N N . VAL A 1 90 ? -19.439 3.596 14.623 1.00 94.62 90 VAL A N 1
ATOM 716 C CA . VAL A 1 90 ? -19.072 2.970 13.350 1.00 94.62 90 VAL A CA 1
ATOM 717 C C . VAL A 1 90 ? -20.096 1.894 13.019 1.00 94.62 90 VAL A C 1
ATOM 719 O O . VAL A 1 90 ? -20.393 1.038 13.854 1.00 94.62 90 VAL A O 1
ATOM 722 N N . ASP A 1 91 ? -20.627 1.940 11.798 1.00 95.06 91 ASP A N 1
AT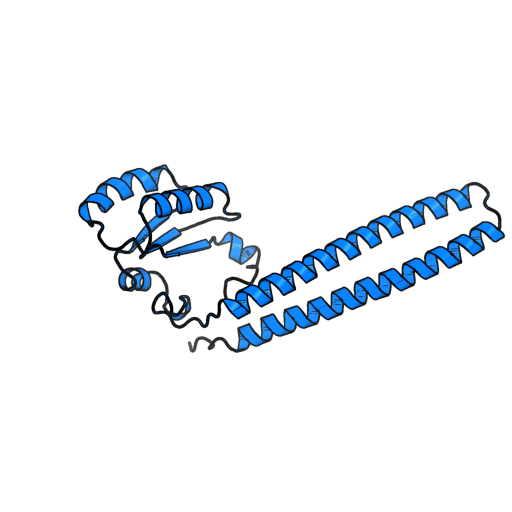OM 723 C CA . ASP A 1 91 ? -21.600 0.961 11.324 1.00 95.06 91 ASP A CA 1
ATOM 724 C C . ASP A 1 91 ? -20.977 -0.445 11.283 1.00 95.06 91 ASP A C 1
ATOM 726 O O . ASP A 1 91 ? -19.825 -0.633 10.881 1.00 95.06 91 ASP A O 1
ATOM 730 N N . LYS A 1 92 ? -21.750 -1.461 11.678 1.00 94.56 92 LYS A N 1
ATOM 731 C CA . LYS A 1 92 ? -21.296 -2.859 11.688 1.00 94.56 92 LYS A CA 1
ATOM 732 C C . LYS A 1 92 ? -20.849 -3.346 10.311 1.00 94.56 92 LYS A C 1
ATOM 734 O O . LYS A 1 92 ? -19.966 -4.196 10.233 1.00 94.56 92 LYS A O 1
ATOM 739 N N . THR A 1 93 ? -21.416 -2.805 9.238 1.00 90.94 93 THR A N 1
ATOM 740 C CA . THR A 1 93 ? -21.043 -3.123 7.852 1.00 90.94 93 THR A CA 1
ATOM 741 C C . THR A 1 93 ? -19.637 -2.663 7.473 1.00 90.94 93 THR A C 1
ATOM 743 O O . THR A 1 93 ? -19.069 -3.177 6.509 1.00 90.94 93 THR A O 1
ATOM 746 N N . GLU A 1 94 ? -19.039 -1.763 8.254 1.00 89.44 94 GLU A N 1
ATOM 747 C CA . GLU A 1 94 ? -17.676 -1.259 8.059 1.00 89.44 94 GLU A CA 1
ATOM 748 C C . GLU A 1 94 ? -16.659 -1.890 9.023 1.00 89.44 94 GLU A C 1
ATOM 750 O O . GLU A 1 94 ? -15.464 -1.594 8.963 1.00 89.44 94 GLU A O 1
ATOM 755 N N . LEU A 1 95 ? -17.107 -2.805 9.888 1.00 92.44 95 LEU A N 1
ATOM 756 C CA . LEU A 1 95 ? -16.281 -3.506 10.868 1.00 92.44 95 LEU A CA 1
ATOM 757 C C . LEU A 1 95 ? -16.109 -4.979 10.492 1.00 92.44 95 LEU A C 1
ATOM 759 O O . LEU A 1 95 ? -17.023 -5.615 9.971 1.00 92.44 95 LEU A O 1
ATOM 763 N N . THR A 1 96 ? -14.927 -5.536 10.764 1.00 92.75 96 THR A N 1
ATOM 764 C CA . THR A 1 96 ? -14.673 -6.972 10.581 1.00 92.75 96 THR A CA 1
ATOM 765 C C . THR A 1 96 ? -15.409 -7.799 11.634 1.00 92.75 96 THR A C 1
ATOM 767 O O . THR A 1 96 ? -15.819 -7.293 12.680 1.00 92.75 96 THR A O 1
ATOM 770 N N . THR A 1 97 ? -15.530 -9.101 11.387 1.00 92.50 97 THR A N 1
ATOM 771 C CA . THR A 1 97 ? -16.153 -10.055 12.318 1.00 92.50 97 THR A CA 1
ATOM 772 C C . THR A 1 97 ? -15.482 -10.096 13.692 1.00 92.50 97 THR A C 1
ATOM 774 O O . THR A 1 97 ? -16.156 -10.350 14.680 1.00 92.50 97 THR A O 1
ATOM 777 N N . ASP A 1 98 ? -14.182 -9.793 13.787 1.00 91.75 98 ASP A N 1
ATOM 778 C CA . ASP A 1 98 ? -13.453 -9.732 15.068 1.00 91.75 98 ASP A CA 1
ATOM 779 C C . ASP A 1 98 ? -13.950 -8.601 15.991 1.00 91.75 98 ASP A C 1
ATOM 781 O O . ASP A 1 98 ? -13.718 -8.621 17.202 1.00 91.75 98 ASP A O 1
ATOM 785 N N . LEU A 1 99 ? -14.626 -7.603 15.414 1.00 94.56 99 LEU A N 1
ATOM 786 C CA . LEU A 1 99 ? -15.251 -6.463 16.089 1.00 94.56 99 LEU A CA 1
ATOM 787 C C . LEU A 1 99 ? -16.785 -6.537 16.011 1.00 94.56 99 LEU A C 1
ATOM 789 O O . LEU A 1 99 ? -17.459 -5.504 16.018 1.00 94.56 99 LEU A O 1
ATOM 793 N N . ASP A 1 100 ? -17.332 -7.751 15.902 1.00 95.44 100 ASP A N 1
ATOM 794 C CA . ASP A 1 100 ? -18.771 -8.025 15.809 1.00 95.44 100 ASP A CA 1
ATOM 795 C C . ASP A 1 100 ? -19.467 -7.268 14.658 1.00 95.44 100 ASP A C 1
ATOM 797 O O . ASP A 1 100 ? -20.637 -6.875 14.747 1.00 95.44 100 ASP A O 1
ATOM 801 N N . GLY A 1 101 ? -18.719 -7.039 13.575 1.00 94.56 101 GLY A N 1
ATOM 802 C CA . GLY A 1 101 ? -19.200 -6.461 12.328 1.00 94.56 101 GLY A CA 1
ATOM 803 C C . GLY A 1 101 ? -19.529 -7.504 11.260 1.00 94.56 101 GLY A C 1
ATOM 804 O O . GLY A 1 101 ? -19.418 -8.713 11.469 1.00 94.56 101 GLY A O 1
ATOM 805 N N . THR A 1 102 ? -19.936 -7.023 10.088 1.00 93.38 102 THR A N 1
ATOM 806 C CA . THR A 1 102 ? -20.345 -7.846 8.939 1.00 93.38 102 THR A CA 1
ATOM 807 C C . THR A 1 102 ? -19.454 -7.656 7.713 1.00 93.38 102 THR A C 1
ATOM 809 O O . THR A 1 102 ? -19.669 -8.317 6.695 1.00 93.38 102 THR A O 1
ATOM 812 N N . MET A 1 103 ? -18.423 -6.805 7.787 1.00 88.00 103 MET A N 1
ATOM 813 C CA . MET A 1 103 ? -17.470 -6.642 6.694 1.00 88.00 103 MET A CA 1
ATOM 814 C C . MET A 1 103 ? -16.659 -7.934 6.511 1.00 88.00 103 MET A C 1
ATOM 816 O O . MET A 1 103 ? -15.934 -8.343 7.427 1.00 88.00 103 MET A O 1
ATOM 820 N N . PRO A 1 104 ? -16.686 -8.553 5.317 1.00 83.94 104 PRO A N 1
ATOM 821 C CA . PRO A 1 104 ? -15.895 -9.743 5.056 1.00 83.94 104 PRO A CA 1
ATOM 822 C C . PRO A 1 104 ? -14.399 -9.408 5.086 1.00 83.94 104 PRO A C 1
ATOM 824 O O . PRO A 1 104 ? -13.924 -8.497 4.396 1.00 83.94 104 PRO A O 1
ATOM 827 N N . TYR A 1 105 ? -13.644 -10.177 5.871 1.00 86.38 105 TYR A N 1
ATOM 828 C CA . TYR A 1 105 ? -12.193 -10.072 5.974 1.00 86.38 105 TYR A CA 1
ATOM 829 C C . TYR A 1 105 ? -11.552 -11.456 6.045 1.00 86.38 105 TYR A C 1
ATOM 831 O O . TYR A 1 105 ? -12.043 -12.362 6.709 1.00 86.38 105 TYR A O 1
ATOM 839 N N . SER A 1 106 ? -10.420 -11.610 5.363 1.00 87.88 106 SER A N 1
ATOM 840 C CA . SER A 1 106 ? -9.574 -12.791 5.475 1.00 87.88 106 SER A CA 1
ATOM 841 C C . SER A 1 106 ? -8.119 -12.353 5.484 1.00 87.88 106 SER A C 1
ATOM 843 O O . SER A 1 106 ? -7.626 -11.780 4.510 1.00 87.88 106 SER A O 1
ATOM 845 N N . HIS A 1 107 ? -7.433 -12.631 6.592 1.00 88.00 107 HIS A N 1
ATOM 846 C CA . HIS A 1 107 ? -6.054 -12.205 6.800 1.00 88.00 107 HIS A CA 1
ATOM 847 C C . HIS A 1 107 ? -5.102 -12.781 5.743 1.00 88.00 107 HIS A C 1
ATOM 849 O O . HIS A 1 107 ? -4.327 -12.043 5.138 1.00 88.00 107 HIS A O 1
ATOM 855 N N . SER A 1 108 ? -5.213 -14.081 5.453 1.00 90.62 108 SER A N 1
ATOM 856 C CA . SER A 1 108 ? -4.391 -14.761 4.446 1.00 90.62 108 SER A CA 1
ATOM 857 C C . SER A 1 108 ? -4.564 -14.152 3.054 1.00 90.62 108 SER A C 1
ATOM 859 O O . SER A 1 108 ? -3.576 -13.876 2.377 1.00 90.62 108 SER A O 1
ATOM 861 N N . HIS A 1 109 ? -5.807 -13.873 2.651 1.00 85.81 109 HIS A N 1
ATOM 862 C CA . HIS A 1 109 ? -6.077 -13.230 1.366 1.00 85.81 109 HIS A CA 1
ATOM 863 C C . HIS A 1 109 ? -5.548 -11.794 1.322 1.00 85.81 109 HIS A C 1
ATOM 865 O O . HIS A 1 109 ? -4.982 -11.385 0.310 1.00 85.81 109 HIS A O 1
ATOM 871 N N . TRP A 1 110 ? -5.696 -11.030 2.410 1.00 86.44 110 TRP A N 1
ATOM 872 C CA . TRP A 1 110 ? -5.133 -9.684 2.499 1.00 86.44 110 TRP A CA 1
ATOM 873 C C . TRP A 1 110 ? -3.605 -9.701 2.333 1.00 86.44 110 TRP A C 1
ATOM 875 O O . TRP A 1 110 ? -3.075 -8.922 1.541 1.00 86.44 110 TRP A O 1
ATOM 885 N N . ILE A 1 111 ? -2.901 -10.630 2.995 1.00 89.88 111 ILE A N 1
ATOM 886 C CA . ILE A 1 111 ? -1.447 -10.805 2.832 1.00 89.88 111 ILE A CA 1
ATOM 887 C C . ILE A 1 111 ? -1.098 -11.107 1.372 1.00 89.88 111 ILE A C 1
ATOM 889 O O . ILE A 1 111 ? -0.228 -10.455 0.800 1.00 89.88 111 ILE A O 1
ATOM 893 N N . GLN A 1 112 ? -1.777 -12.074 0.749 1.00 89.56 112 GLN A N 1
ATOM 894 C CA . GLN A 1 112 ? -1.508 -12.450 -0.644 1.00 89.56 112 GLN A CA 1
ATOM 895 C C . GLN A 1 112 ? -1.682 -11.267 -1.602 1.00 89.56 112 GLN A C 1
ATOM 897 O O . GLN A 1 112 ? -0.853 -11.055 -2.485 1.00 89.56 112 GLN A O 1
ATOM 902 N N . GLN A 1 113 ? -2.717 -10.453 -1.393 1.00 86.50 113 GLN A N 1
ATOM 903 C CA . GLN A 1 113 ? -2.946 -9.241 -2.180 1.00 86.50 113 GLN A CA 1
ATOM 904 C C . GLN A 1 113 ? -1.838 -8.209 -1.981 1.00 86.50 113 GLN A C 1
ATOM 906 O O . GLN A 1 113 ? -1.365 -7.624 -2.954 1.00 86.50 113 GLN A O 1
ATOM 911 N N . ARG A 1 114 ? -1.402 -7.994 -0.735 1.00 89.56 114 ARG A N 1
ATOM 912 C CA . ARG A 1 114 ? -0.288 -7.091 -0.421 1.00 89.56 114 ARG A CA 1
ATOM 913 C C . ARG A 1 114 ? 0.999 -7.524 -1.111 1.00 89.56 114 ARG A C 1
ATOM 915 O O . ARG A 1 114 ? 1.644 -6.690 -1.739 1.00 89.56 114 ARG A O 1
ATOM 922 N N . ILE A 1 115 ? 1.312 -8.817 -1.073 1.00 91.81 115 ILE A N 1
ATOM 923 C CA . ILE A 1 115 ? 2.473 -9.385 -1.767 1.00 91.81 115 ILE A CA 1
ATOM 924 C C . ILE A 1 115 ? 2.365 -9.153 -3.278 1.00 91.81 115 ILE A C 1
ATOM 926 O O . ILE A 1 115 ? 3.315 -8.667 -3.886 1.00 91.81 115 ILE A O 1
ATOM 930 N N . ALA A 1 116 ? 1.216 -9.454 -3.889 1.00 91.19 116 ALA A N 1
ATOM 931 C CA . ALA A 1 116 ? 1.020 -9.268 -5.327 1.00 91.19 116 ALA A CA 1
ATOM 932 C C . ALA A 1 116 ? 1.170 -7.793 -5.749 1.00 91.19 116 ALA A C 1
ATOM 934 O O . ALA A 1 116 ? 1.809 -7.492 -6.759 1.00 91.19 116 ALA A O 1
ATOM 935 N N . LEU A 1 117 ? 0.641 -6.862 -4.948 1.00 90.25 117 LEU A N 1
ATOM 936 C CA . LEU A 1 117 ? 0.782 -5.425 -5.181 1.00 90.25 117 LEU A CA 1
ATOM 937 C C . LEU A 1 117 ? 2.237 -4.955 -5.041 1.00 90.25 117 LEU A C 1
ATOM 939 O O . LEU A 1 117 ? 2.710 -4.165 -5.858 1.00 90.25 117 LEU A O 1
ATOM 943 N N . GLU A 1 118 ? 2.960 -5.442 -4.033 1.00 92.00 118 GLU A N 1
ATOM 944 C CA . GLU A 1 118 ? 4.379 -5.125 -3.835 1.00 92.00 118 GLU A CA 1
ATOM 945 C C . GLU A 1 118 ? 5.247 -5.681 -4.968 1.00 92.00 118 GLU A C 1
ATOM 947 O O . GLU A 1 118 ? 6.105 -4.969 -5.489 1.00 92.00 118 GLU A O 1
ATOM 952 N N . GLN A 1 119 ? 4.983 -6.908 -5.422 1.00 93.56 119 GLN A N 1
ATOM 953 C CA . GLN A 1 119 ? 5.651 -7.494 -6.586 1.00 93.56 119 GLN A CA 1
ATOM 954 C C . GLN A 1 119 ? 5.414 -6.664 -7.849 1.00 93.56 119 GLN A C 1
ATOM 956 O O . GLN A 1 119 ? 6.362 -6.372 -8.580 1.00 93.56 119 GLN A O 1
ATOM 961 N N . PHE A 1 120 ? 4.170 -6.239 -8.085 1.00 94.06 120 PHE A N 1
ATOM 962 C CA . PHE A 1 120 ? 3.839 -5.362 -9.203 1.00 94.06 120 PHE A CA 1
ATOM 963 C C . PHE A 1 120 ? 4.555 -4.007 -9.095 1.00 94.06 120 PHE A C 1
ATOM 965 O O . PHE A 1 120 ? 5.152 -3.558 -10.069 1.00 94.06 120 PHE A O 1
ATOM 972 N N . SER A 1 121 ? 4.576 -3.392 -7.908 1.00 94.12 121 SER A N 1
ATOM 973 C CA . SER A 1 121 ? 5.299 -2.138 -7.643 1.00 94.12 121 SER A CA 1
ATOM 974 C C . SER A 1 121 ? 6.805 -2.257 -7.914 1.00 94.12 121 SER A C 1
ATOM 976 O O . SER A 1 121 ? 7.410 -1.378 -8.529 1.00 94.12 121 SER A O 1
ATOM 978 N N . CYS A 1 122 ? 7.428 -3.359 -7.491 1.00 95.25 122 CYS A N 1
ATOM 979 C CA . CYS A 1 122 ? 8.834 -3.630 -7.779 1.00 95.25 122 CYS A CA 1
ATOM 980 C C . CYS A 1 122 ? 9.082 -3.823 -9.278 1.00 95.25 122 CYS A C 1
ATOM 982 O O . CYS A 1 122 ? 10.054 -3.285 -9.807 1.00 95.25 122 CYS A O 1
ATOM 984 N N . GLN A 1 123 ? 8.199 -4.543 -9.974 1.00 95.69 123 GLN A N 1
ATOM 985 C CA . GLN A 1 123 ? 8.312 -4.743 -11.415 1.00 95.69 123 GLN A CA 1
ATOM 986 C C . GLN A 1 123 ? 8.178 -3.428 -12.189 1.00 95.69 123 GLN A C 1
ATOM 988 O O . GLN A 1 123 ? 9.005 -3.153 -13.051 1.00 95.69 123 GLN A O 1
ATOM 993 N N . THR A 1 124 ? 7.171 -2.604 -11.893 1.00 96.25 124 THR A N 1
ATOM 994 C CA . THR A 1 124 ? 6.981 -1.320 -12.588 1.00 96.25 124 THR A CA 1
ATOM 995 C C . THR A 1 124 ? 8.138 -0.365 -12.333 1.00 96.25 124 THR A C 1
ATOM 997 O O . THR A 1 124 ? 8.582 0.311 -13.259 1.00 96.25 124 THR A O 1
ATOM 1000 N N . ARG A 1 125 ? 8.703 -0.368 -11.118 1.00 97.00 125 ARG A N 1
ATOM 1001 C CA . ARG A 1 125 ? 9.941 0.362 -10.821 1.00 97.00 125 ARG A CA 1
ATOM 1002 C C . ARG A 1 125 ? 11.110 -0.129 -11.676 1.00 97.00 125 ARG A C 1
ATOM 1004 O O . ARG A 1 125 ? 11.824 0.698 -12.229 1.00 97.00 125 ARG A O 1
ATOM 1011 N N . ALA A 1 126 ? 11.299 -1.443 -11.803 1.00 96.19 126 ALA A N 1
ATOM 1012 C CA . ALA A 1 126 ? 12.364 -2.005 -12.635 1.00 96.19 126 ALA A CA 1
ATOM 1013 C C . ALA A 1 126 ? 12.209 -1.594 -14.108 1.00 96.19 126 ALA A C 1
ATOM 1015 O O . ALA A 1 126 ? 13.166 -1.113 -14.703 1.00 96.19 126 ALA A O 1
ATOM 1016 N N . VAL A 1 127 ? 10.994 -1.686 -14.658 1.00 96.81 127 VAL A N 1
ATOM 1017 C CA . VAL A 1 127 ? 10.691 -1.247 -16.031 1.00 96.81 127 VAL A CA 1
ATOM 1018 C C . VAL A 1 127 ? 10.966 0.248 -16.219 1.00 96.81 127 VAL A C 1
ATOM 1020 O O . VAL A 1 127 ? 11.543 0.637 -17.231 1.00 96.81 127 VAL A O 1
ATOM 1023 N N . SER A 1 128 ? 10.603 1.087 -15.242 1.00 97.50 128 SER A N 1
ATOM 1024 C CA . SER A 1 128 ? 10.902 2.526 -15.275 1.00 97.50 128 SER A CA 1
ATOM 1025 C C . SER A 1 128 ? 12.406 2.791 -15.338 1.00 97.50 128 SER A C 1
ATOM 1027 O O . SER A 1 128 ? 12.851 3.592 -16.151 1.00 97.50 128 SER A O 1
ATOM 1029 N N . LEU A 1 129 ? 13.200 2.089 -14.525 1.00 96.94 129 LEU A N 1
ATOM 1030 C CA . LEU A 1 129 ? 14.657 2.238 -14.528 1.00 96.94 129 LEU A CA 1
ATOM 1031 C C . LEU A 1 129 ? 15.281 1.756 -15.846 1.00 96.94 129 LEU A C 1
ATOM 1033 O O . LEU A 1 129 ? 16.187 2.408 -16.362 1.00 96.94 129 LEU A O 1
ATOM 1037 N N . SER A 1 130 ? 14.781 0.656 -16.420 1.00 95.88 130 SER A N 1
ATOM 1038 C CA . SER A 1 130 ? 15.200 0.183 -17.746 1.00 95.88 130 SER A CA 1
ATOM 1039 C C . SER A 1 130 ? 14.885 1.209 -18.845 1.00 95.88 130 SER A C 1
ATOM 1041 O O . SER A 1 130 ? 15.704 1.424 -19.736 1.00 95.88 130 SER A O 1
ATOM 1043 N N . LEU A 1 131 ? 13.727 1.877 -18.773 1.00 96.12 131 LEU A N 1
ATOM 1044 C CA . LEU A 1 131 ? 13.342 2.967 -19.683 1.00 96.12 131 LEU A CA 1
ATOM 1045 C C . LEU A 1 131 ? 14.263 4.180 -19.571 1.00 96.12 131 LEU A C 1
ATOM 1047 O O . LEU A 1 131 ? 14.669 4.735 -20.597 1.00 96.12 131 LEU A O 1
ATOM 1051 N N . ASP A 1 132 ? 14.604 4.580 -18.349 1.00 96.19 132 ASP A N 1
ATOM 1052 C CA . ASP A 1 132 ? 15.523 5.690 -18.106 1.00 96.19 132 ASP A CA 1
ATOM 1053 C C . ASP A 1 132 ? 16.920 5.374 -18.662 1.00 96.19 132 ASP A C 1
ATOM 1055 O O . ASP A 1 132 ? 17.510 6.203 -19.364 1.00 96.19 132 ASP A O 1
ATOM 1059 N N . ASP A 1 133 ? 17.425 4.156 -18.426 1.00 94.94 133 ASP A N 1
ATOM 1060 C CA . ASP A 1 133 ? 18.723 3.713 -18.947 1.00 94.94 133 ASP A CA 1
ATOM 1061 C C . ASP A 1 133 ? 18.732 3.635 -20.478 1.00 94.94 133 ASP A C 1
ATOM 1063 O O . ASP A 1 133 ? 19.654 4.141 -21.120 1.00 94.94 133 ASP A O 1
ATOM 1067 N N . TYR A 1 134 ? 17.679 3.073 -21.079 1.00 94.38 134 TYR A N 1
ATOM 1068 C CA . TYR A 1 134 ? 17.519 3.019 -22.531 1.00 94.38 134 TYR A CA 1
ATOM 1069 C C . TYR A 1 134 ? 17.501 4.424 -23.147 1.00 94.38 134 TYR A C 1
ATOM 1071 O O . TYR A 1 134 ? 18.243 4.710 -24.086 1.00 94.38 134 TYR A O 1
ATOM 1079 N N . THR A 1 135 ? 16.716 5.339 -22.570 1.00 94.31 135 THR A N 1
ATOM 1080 C CA . THR A 1 135 ? 16.621 6.732 -23.031 1.00 94.31 135 THR A CA 1
ATOM 1081 C C . THR A 1 135 ? 17.967 7.447 -22.942 1.00 94.31 135 THR A C 1
ATOM 1083 O O . THR A 1 135 ? 18.334 8.203 -23.846 1.00 94.31 135 THR A O 1
ATOM 1086 N N . ARG A 1 136 ? 18.721 7.212 -21.862 1.00 93.50 136 ARG A N 1
ATOM 1087 C CA . ARG A 1 136 ? 20.071 7.752 -21.685 1.00 93.50 136 ARG A CA 1
ATOM 1088 C C . ARG A 1 136 ? 21.014 7.243 -22.776 1.00 93.50 136 ARG A C 1
ATOM 1090 O O . ARG A 1 136 ? 21.618 8.060 -23.468 1.00 93.50 136 ARG A O 1
ATOM 1097 N N . ARG A 1 137 ? 21.080 5.924 -22.987 1.00 89.44 137 ARG A N 1
ATOM 1098 C CA . ARG A 1 137 ? 21.936 5.312 -24.020 1.00 89.44 137 ARG A CA 1
ATOM 1099 C C . ARG A 1 137 ? 21.580 5.785 -25.422 1.00 89.44 137 ARG A C 1
ATOM 1101 O O . ARG A 1 137 ? 22.473 6.051 -26.214 1.00 89.44 137 ARG A O 1
ATOM 1108 N N . LEU A 1 138 ? 20.292 5.931 -25.727 1.00 89.88 138 LEU A N 1
ATOM 1109 C CA . LEU A 1 138 ? 19.842 6.418 -27.030 1.00 89.88 138 LEU A CA 1
ATOM 1110 C C . LEU A 1 138 ? 20.372 7.833 -27.323 1.00 89.88 138 LEU A C 1
ATOM 1112 O O . LEU A 1 138 ? 20.802 8.111 -28.441 1.00 89.88 138 LEU A O 1
ATOM 1116 N N . ARG A 1 139 ? 20.387 8.719 -26.316 1.00 89.88 139 ARG A N 1
ATOM 1117 C CA . ARG A 1 139 ? 20.959 10.073 -26.440 1.00 89.88 139 ARG A CA 1
ATOM 1118 C C . ARG A 1 139 ? 22.473 10.046 -26.634 1.00 89.88 139 ARG A C 1
ATOM 1120 O O . ARG A 1 139 ? 22.981 10.787 -27.469 1.00 89.88 139 ARG A O 1
ATOM 1127 N N . GLU A 1 140 ? 23.173 9.199 -25.882 1.00 88.75 140 GLU A N 1
ATOM 1128 C CA . GLU A 1 140 ? 24.627 9.017 -25.997 1.00 88.75 140 GLU A CA 1
ATOM 1129 C C . GLU A 1 140 ? 25.006 8.514 -27.398 1.00 88.75 140 GLU A C 1
ATOM 1131 O O . GLU A 1 140 ? 25.813 9.145 -28.078 1.00 88.75 140 GLU A O 1
ATOM 1136 N N . SER A 1 141 ? 24.334 7.469 -27.895 1.00 87.06 141 SER A N 1
ATOM 1137 C CA . SER A 1 141 ? 24.555 6.935 -29.247 1.00 87.06 141 SER A CA 1
ATOM 1138 C C . SER A 1 141 ? 24.262 7.960 -30.352 1.00 87.06 141 SER A C 1
ATOM 1140 O O . SER A 1 141 ? 24.967 8.008 -31.359 1.00 87.06 141 SER A O 1
ATOM 1142 N N . ALA A 1 142 ? 23.240 8.808 -30.186 1.00 85.00 142 ALA A N 1
ATOM 1143 C CA . ALA A 1 142 ? 22.940 9.868 -31.150 1.00 85.00 142 ALA A CA 1
ATOM 1144 C C . ALA A 1 142 ? 24.046 10.941 -31.206 1.00 85.00 142 ALA A C 1
ATOM 1146 O O . ALA A 1 142 ? 24.365 11.441 -32.286 1.00 85.00 142 ALA A O 1
ATOM 1147 N N . ALA A 1 143 ? 24.652 11.272 -30.061 1.00 85.81 143 ALA A N 1
ATOM 1148 C CA . ALA A 1 143 ? 25.769 12.210 -29.994 1.00 85.81 143 ALA A CA 1
ATOM 1149 C C . ALA A 1 143 ? 27.038 11.649 -30.662 1.00 85.81 143 ALA A C 1
ATOM 1151 O O . ALA A 1 143 ? 27.702 12.373 -31.404 1.00 85.81 143 ALA A O 1
ATOM 1152 N N . GLU A 1 144 ? 27.339 10.361 -30.462 1.00 80.62 144 GLU A N 1
ATOM 1153 C CA . GLU A 1 144 ? 28.480 9.679 -31.097 1.00 80.62 144 GLU A CA 1
ATOM 1154 C C . GLU A 1 144 ? 28.385 9.692 -32.629 1.00 80.62 144 GLU A C 1
ATOM 1156 O O . GLU A 1 144 ? 29.368 9.960 -33.321 1.00 80.62 144 GLU A O 1
ATOM 1161 N N . LEU A 1 145 ? 27.186 9.475 -33.175 1.00 81.12 145 LEU A N 1
ATOM 1162 C CA . LEU A 1 145 ? 26.953 9.522 -34.620 1.00 81.12 145 LEU A CA 1
ATOM 1163 C C . LEU A 1 145 ? 27.094 10.937 -35.194 1.00 81.12 145 LEU A C 1
ATOM 1165 O O . LEU A 1 145 ? 27.676 11.106 -36.268 1.00 81.12 145 LEU A O 1
ATOM 1169 N N . GLY A 1 146 ? 26.628 11.957 -34.466 1.00 76.88 146 GLY A N 1
ATOM 1170 C CA . GLY A 1 146 ? 26.780 13.365 -34.850 1.00 76.88 146 GLY A CA 1
ATOM 1171 C C . GLY A 1 146 ? 28.234 13.859 -34.874 1.00 76.88 146 GLY A C 1
ATOM 1172 O O . GLY A 1 146 ? 28.526 14.846 -35.545 1.00 76.88 146 GLY A O 1
ATOM 1173 N N . GLY A 1 147 ? 29.149 13.163 -34.190 1.00 78.69 147 GLY A N 1
ATOM 1174 C CA . GLY A 1 147 ? 30.579 13.481 -34.118 1.00 78.69 147 GLY A CA 1
ATOM 1175 C C . GLY A 1 147 ? 31.448 12.922 -35.255 1.00 78.69 147 GLY A C 1
ATOM 1176 O O . GLY A 1 147 ? 32.669 13.035 -35.173 1.00 78.69 147 GLY A O 1
ATOM 1177 N N . GLY A 1 148 ? 30.855 12.324 -36.297 1.00 72.00 148 GLY A N 1
ATOM 1178 C CA . GLY A 1 148 ? 31.587 11.749 -37.438 1.00 72.00 148 GLY A CA 1
ATOM 1179 C C . GLY A 1 148 ? 31.655 10.217 -37.455 1.00 72.00 148 GLY A C 1
ATOM 1180 O O . GLY A 1 148 ? 32.639 9.653 -37.932 1.00 72.00 148 GLY A O 1
ATOM 1181 N N . GLY A 1 149 ? 30.631 9.536 -36.928 1.00 75.94 149 GLY A N 1
ATOM 1182 C CA . GLY A 1 149 ? 30.558 8.072 -36.917 1.00 75.94 149 GLY A CA 1
ATOM 1183 C C . GLY A 1 149 ? 30.538 7.444 -38.320 1.00 75.94 149 GLY A C 1
ATOM 1184 O O . GLY A 1 149 ? 30.007 8.018 -39.272 1.00 75.94 149 GLY A O 1
ATOM 1185 N N . THR A 1 150 ? 31.109 6.242 -38.457 1.00 84.88 150 THR A N 1
ATOM 1186 C CA . THR A 1 1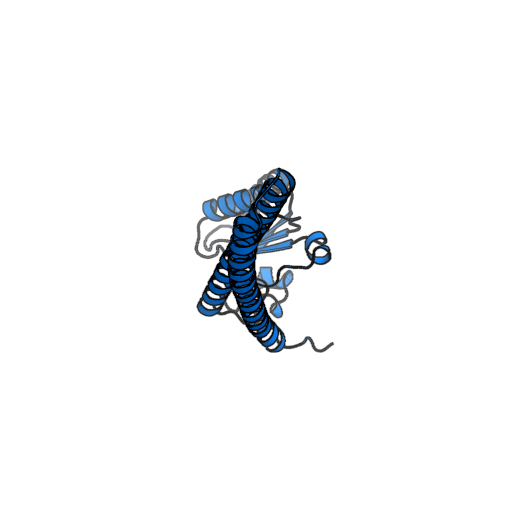50 ? 31.093 5.481 -39.718 1.00 84.88 150 THR A CA 1
ATOM 1187 C C . THR A 1 150 ? 29.750 4.775 -39.933 1.00 84.88 150 THR A C 1
ATOM 1189 O O . THR A 1 150 ? 28.992 4.533 -38.991 1.00 84.88 150 THR A O 1
ATOM 1192 N N . LEU A 1 151 ? 29.458 4.392 -41.182 1.00 84.31 151 LEU A N 1
ATOM 1193 C CA . LEU A 1 151 ? 28.241 3.647 -41.533 1.00 84.31 151 LEU A CA 1
ATOM 1194 C C . LEU A 1 151 ? 28.127 2.314 -40.768 1.00 84.31 151 LEU A C 1
ATOM 1196 O O . LEU A 1 151 ? 27.040 1.946 -40.329 1.00 84.31 151 LEU A O 1
ATOM 1200 N N . GLU A 1 152 ? 29.249 1.621 -40.565 1.00 86.19 152 GLU A N 1
ATOM 1201 C CA . GLU A 1 152 ? 29.313 0.353 -39.825 1.00 86.19 152 GLU A CA 1
ATOM 1202 C C . GLU A 1 152 ? 28.942 0.537 -38.346 1.00 86.19 152 GLU A C 1
ATOM 1204 O O . GLU A 1 152 ? 28.167 -0.248 -37.797 1.00 86.19 152 GLU A O 1
ATOM 1209 N N . VAL A 1 153 ? 29.425 1.615 -37.715 1.00 84.69 153 VAL A N 1
ATOM 1210 C CA . VAL A 1 153 ? 29.084 1.970 -36.328 1.00 84.69 153 VAL A CA 1
ATOM 1211 C C . VAL A 1 153 ? 27.600 2.322 -36.213 1.00 84.69 153 VAL A C 1
ATOM 1213 O O . VAL A 1 153 ? 26.921 1.833 -35.311 1.00 84.69 153 VAL A O 1
ATOM 1216 N N . ALA A 1 154 ? 27.064 3.099 -37.158 1.00 85.31 154 ALA A N 1
ATOM 1217 C CA . ALA A 1 154 ? 25.640 3.428 -37.200 1.00 85.31 154 ALA A CA 1
ATOM 1218 C C . ALA A 1 154 ? 24.758 2.179 -37.318 1.00 85.31 154 ALA A C 1
ATOM 1220 O O . ALA A 1 154 ? 23.759 2.050 -36.607 1.00 85.31 154 ALA A O 1
ATOM 1221 N N . GLN A 1 155 ? 25.144 1.233 -38.174 1.00 87.50 155 GLN A N 1
ATOM 1222 C CA . GLN A 1 155 ? 24.405 -0.010 -38.361 1.00 87.50 155 GLN A CA 1
ATOM 1223 C C . GLN A 1 155 ? 24.445 -0.896 -37.108 1.00 87.50 155 GLN A C 1
ATOM 1225 O O . GLN A 1 155 ? 23.404 -1.405 -36.691 1.00 87.50 155 GLN A O 1
ATOM 1230 N N . ALA A 1 156 ? 25.611 -1.044 -36.471 1.00 86.62 156 ALA A N 1
ATOM 1231 C CA . ALA A 1 156 ? 25.747 -1.807 -35.230 1.00 86.62 156 ALA A CA 1
ATOM 1232 C C . ALA A 1 156 ? 24.913 -1.205 -34.085 1.00 86.62 156 ALA A C 1
ATOM 1234 O O . ALA A 1 156 ? 24.216 -1.934 -33.373 1.00 86.62 156 ALA A O 1
ATOM 1235 N N . LEU A 1 157 ? 24.923 0.125 -33.947 1.00 87.25 157 LEU A N 1
ATOM 1236 C CA . LEU A 1 157 ? 24.118 0.838 -32.955 1.00 87.25 157 LEU A CA 1
ATOM 1237 C C . LEU A 1 157 ? 22.618 0.643 -33.195 1.00 87.25 157 LEU A C 1
ATOM 1239 O O . LEU A 1 157 ? 21.895 0.338 -32.252 1.00 87.25 157 LEU A O 1
ATOM 1243 N N . LEU A 1 158 ? 22.141 0.751 -34.438 1.00 87.81 158 LEU A N 1
ATOM 1244 C CA . LEU A 1 158 ? 20.726 0.527 -34.761 1.00 87.81 158 LEU A CA 1
ATOM 1245 C C . LEU A 1 158 ? 20.259 -0.887 -34.398 1.00 87.81 158 LEU A C 1
ATOM 1247 O O . LEU A 1 158 ? 19.171 -1.048 -33.844 1.00 87.81 158 LEU A O 1
ATOM 1251 N N . VAL A 1 159 ? 21.081 -1.905 -34.667 1.00 90.94 159 VAL A N 1
ATOM 1252 C CA . VAL A 1 159 ? 20.768 -3.296 -34.305 1.00 90.94 159 VAL A CA 1
ATOM 1253 C C . VAL A 1 159 ? 20.681 -3.459 -32.787 1.00 90.94 159 VAL A C 1
ATOM 1255 O O . VAL A 1 159 ? 19.700 -4.015 -32.290 1.00 90.94 159 VAL A O 1
ATOM 1258 N N . ALA A 1 160 ? 21.660 -2.935 -32.043 1.00 87.94 160 ALA A N 1
ATOM 1259 C CA . ALA A 1 160 ? 21.661 -3.000 -30.582 1.00 87.94 160 ALA A CA 1
ATOM 1260 C C . ALA A 1 160 ? 20.443 -2.276 -29.980 1.00 87.94 160 ALA A C 1
ATOM 1262 O O . ALA A 1 160 ? 19.719 -2.845 -29.163 1.00 87.94 160 ALA A O 1
ATOM 1263 N N . GLN A 1 161 ? 20.161 -1.054 -30.440 1.00 90.12 161 GLN A N 1
ATOM 1264 C CA . GLN A 1 161 ? 19.033 -0.250 -29.961 1.00 90.12 161 GLN A CA 1
ATOM 1265 C C . GLN A 1 161 ? 17.675 -0.878 -30.306 1.00 90.12 161 GLN A C 1
ATOM 1267 O O . GLN A 1 161 ? 16.743 -0.795 -29.506 1.00 90.12 161 GLN A O 1
ATOM 1272 N N . GLY A 1 162 ? 17.551 -1.533 -31.466 1.00 91.50 162 GLY A N 1
ATOM 1273 C CA . GLY A 1 162 ? 16.340 -2.262 -31.855 1.00 91.50 162 GLY A CA 1
ATOM 1274 C C . GLY A 1 162 ? 16.082 -3.504 -30.994 1.00 91.50 162 GLY A C 1
ATOM 1275 O O . GLY A 1 162 ? 14.933 -3.785 -30.638 1.00 91.50 162 GLY A O 1
ATOM 1276 N N . GLY A 1 163 ? 17.144 -4.221 -30.613 1.00 92.38 163 GLY A N 1
ATOM 1277 C CA . GLY A 1 163 ? 17.062 -5.349 -29.682 1.00 92.38 163 GLY A CA 1
ATOM 1278 C C . GLY A 1 163 ? 16.592 -4.917 -28.292 1.00 92.38 163 GLY A C 1
ATOM 1279 O O . GLY A 1 163 ? 15.611 -5.456 -27.775 1.00 92.38 163 GLY A O 1
ATOM 1280 N N . GLU A 1 164 ? 17.232 -3.891 -27.726 1.00 91.25 164 GLU A N 1
ATOM 1281 C CA . GLU A 1 164 ? 16.867 -3.332 -26.417 1.00 91.25 164 GLU A CA 1
ATOM 1282 C C . GLU A 1 164 ? 15.440 -2.765 -26.408 1.00 91.25 164 GLU A C 1
ATOM 1284 O O . GLU A 1 164 ? 14.672 -3.042 -25.486 1.00 91.25 164 GLU A O 1
ATOM 1289 N N . TYR A 1 165 ? 15.033 -2.056 -27.468 1.00 94.50 165 TYR A N 1
ATOM 1290 C CA . TYR A 1 165 ? 13.655 -1.578 -27.624 1.00 94.50 165 TYR A CA 1
ATOM 1291 C C . TYR A 1 165 ? 12.637 -2.722 -27.558 1.00 94.50 165 TYR A C 1
ATOM 1293 O O . TYR A 1 165 ? 11.626 -2.624 -26.860 1.00 94.50 165 TYR A O 1
ATOM 1301 N N . THR A 1 166 ? 12.900 -3.814 -28.280 1.00 95.94 166 THR A N 1
ATOM 1302 C CA . THR A 1 166 ? 11.990 -4.966 -28.338 1.00 95.94 166 THR A CA 1
ATOM 1303 C C . THR A 1 166 ? 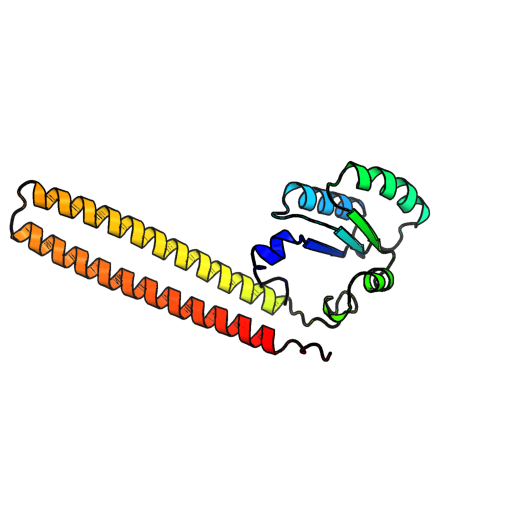11.855 -5.618 -26.967 1.00 95.94 166 THR A C 1
ATOM 1305 O O . THR A 1 166 ? 10.740 -5.835 -26.495 1.00 95.94 166 THR A O 1
ATOM 1308 N N . ARG A 1 167 ? 12.982 -5.839 -26.282 1.00 95.19 167 ARG A N 1
ATOM 1309 C CA . ARG A 1 167 ? 12.996 -6.363 -24.915 1.00 95.19 167 ARG A CA 1
ATOM 1310 C C . ARG A 1 167 ? 12.186 -5.477 -23.966 1.00 95.19 167 ARG A C 1
ATOM 1312 O O . ARG A 1 167 ? 11.352 -5.973 -23.212 1.00 95.19 167 ARG A O 1
ATOM 1319 N N . LEU A 1 168 ? 12.425 -4.169 -23.998 1.00 95.94 168 LEU A N 1
ATOM 1320 C CA . LEU A 1 168 ? 11.772 -3.226 -23.098 1.00 95.94 168 LEU A CA 1
ATOM 1321 C C . LEU A 1 168 ? 10.264 -3.142 -23.346 1.00 95.94 168 LEU A C 1
ATOM 1323 O O . LEU A 1 168 ? 9.472 -3.088 -22.405 1.00 95.94 168 LEU A O 1
ATOM 1327 N N . LYS A 1 169 ? 9.857 -3.190 -24.616 1.00 96.75 169 LYS A N 1
ATOM 1328 C CA . LYS A 1 169 ? 8.451 -3.292 -25.007 1.00 96.75 169 LYS A CA 1
ATOM 1329 C C . LYS A 1 169 ? 7.796 -4.532 -24.394 1.00 96.75 169 LYS A C 1
ATOM 1331 O O . LYS A 1 169 ? 6.706 -4.413 -23.834 1.00 96.75 169 LYS A O 1
ATOM 1336 N N . ASP A 1 170 ? 8.448 -5.690 -24.451 1.00 96.81 170 ASP A N 1
ATOM 1337 C CA . ASP A 1 170 ? 7.920 -6.924 -23.860 1.00 96.81 170 ASP A CA 1
ATOM 1338 C C . ASP A 1 170 ? 7.805 -6.824 -22.330 1.00 96.81 170 ASP A C 1
ATOM 1340 O O . ASP A 1 170 ? 6.793 -7.238 -21.756 1.00 96.81 170 ASP A O 1
ATOM 1344 N N . GLU A 1 171 ? 8.790 -6.214 -21.661 1.00 96.06 171 GLU A N 1
ATOM 1345 C CA . GLU A 1 171 ? 8.752 -5.967 -20.213 1.00 96.06 171 GLU A CA 1
ATOM 1346 C C . GLU A 1 171 ? 7.574 -5.054 -19.813 1.00 96.06 171 GLU A C 1
ATOM 1348 O O . GLU A 1 171 ? 6.857 -5.357 -18.850 1.00 96.06 171 GLU A O 1
ATOM 1353 N N . ILE A 1 172 ? 7.321 -3.982 -20.576 1.00 96.75 172 ILE A N 1
ATOM 1354 C CA . ILE A 1 172 ? 6.184 -3.066 -20.372 1.00 96.75 172 ILE A CA 1
ATOM 1355 C C . ILE A 1 172 ? 4.852 -3.796 -20.564 1.00 96.75 172 ILE A C 1
ATOM 1357 O O . ILE A 1 172 ? 3.963 -3.689 -19.718 1.00 96.75 172 ILE A O 1
ATOM 1361 N N . LEU A 1 173 ? 4.705 -4.560 -21.650 1.00 96.94 173 LEU A N 1
ATOM 1362 C CA . LEU A 1 173 ? 3.475 -5.303 -21.940 1.00 96.94 173 LEU A CA 1
ATOM 1363 C C . LEU A 1 173 ? 3.190 -6.360 -20.868 1.00 96.94 173 LEU A C 1
ATOM 1365 O O . LEU A 1 173 ? 2.046 -6.526 -20.436 1.00 96.94 173 LEU A O 1
ATOM 1369 N N . LEU A 1 174 ? 4.227 -7.047 -20.388 1.00 96.00 174 LEU A N 1
ATOM 1370 C CA . LEU A 1 174 ? 4.095 -8.007 -19.300 1.00 96.00 174 LEU A CA 1
ATOM 1371 C C . LEU A 1 174 ? 3.679 -7.330 -17.988 1.00 96.00 174 LEU A C 1
ATOM 1373 O O . LEU A 1 174 ? 2.845 -7.874 -17.259 1.00 96.00 174 LEU A O 1
ATOM 1377 N N . ALA A 1 175 ? 4.248 -6.162 -17.676 1.00 95.56 175 ALA A N 1
ATOM 1378 C CA . ALA A 1 175 ? 3.848 -5.380 -16.510 1.00 95.56 175 ALA A CA 1
ATOM 1379 C C . ALA A 1 175 ? 2.378 -4.942 -16.621 1.00 95.56 175 ALA A C 1
ATOM 1381 O O . ALA A 1 175 ? 1.615 -5.163 -15.682 1.00 95.56 175 ALA A O 1
ATOM 1382 N N . ALA A 1 176 ? 1.953 -4.424 -17.777 1.00 95.69 176 ALA A N 1
ATOM 1383 C CA . ALA A 1 176 ? 0.564 -4.032 -18.025 1.00 95.69 176 ALA A CA 1
ATOM 1384 C C . ALA A 1 176 ? -0.409 -5.202 -17.807 1.00 95.69 176 ALA A C 1
ATOM 1386 O O . ALA A 1 176 ? -1.341 -5.091 -17.012 1.00 95.69 176 ALA A O 1
ATOM 1387 N N . LYS A 1 177 ? -0.124 -6.368 -18.403 1.00 95.69 177 LYS A N 1
ATOM 1388 C CA . LYS A 1 177 ? -0.944 -7.579 -18.244 1.00 95.69 177 LYS A CA 1
ATOM 1389 C C . LYS A 1 177 ? -1.081 -8.017 -16.781 1.00 95.69 177 LYS A C 1
ATOM 1391 O O . LYS A 1 177 ? -2.159 -8.420 -16.346 1.00 95.69 177 LYS A O 1
ATOM 1396 N N . ARG A 1 178 ? 0.005 -7.954 -16.004 1.00 93.31 178 ARG A N 1
ATOM 1397 C CA . ARG A 1 178 ? -0.031 -8.271 -14.565 1.00 93.31 178 ARG A CA 1
ATOM 1398 C C . ARG A 1 178 ? -0.853 -7.251 -13.780 1.00 93.31 178 ARG A C 1
ATOM 1400 O O . ARG A 1 178 ? -1.626 -7.651 -12.915 1.00 93.31 178 ARG A O 1
ATOM 1407 N N . GLY A 1 179 ? -0.719 -5.965 -14.103 1.00 93.69 179 GLY A N 1
ATOM 1408 C CA . GLY A 1 179 ? -1.522 -4.896 -13.511 1.00 93.69 179 GLY A CA 1
ATOM 1409 C C . GLY A 1 179 ? -3.019 -5.079 -13.769 1.00 93.69 179 GLY A C 1
ATOM 1410 O O . GLY A 1 179 ? -3.817 -4.961 -12.842 1.00 93.69 179 GLY A O 1
ATOM 1411 N N . GLU A 1 180 ? -3.402 -5.446 -14.994 1.00 93.88 180 GLU A N 1
ATOM 1412 C CA . GLU A 1 180 ? -4.792 -5.752 -15.353 1.00 93.88 180 GLU A CA 1
ATOM 1413 C C . GLU A 1 180 ? -5.347 -6.944 -14.569 1.00 93.88 180 GLU A C 1
ATOM 1415 O O . GLU A 1 180 ? -6.448 -6.854 -14.026 1.00 93.88 180 GLU A O 1
ATOM 1420 N N . SER A 1 181 ? -4.577 -8.031 -14.449 1.00 91.94 181 SER A N 1
ATOM 1421 C CA . SER A 1 181 ? -4.971 -9.194 -13.642 1.00 91.94 181 SER A CA 1
ATOM 1422 C C . SER A 1 181 ? -5.186 -8.809 -12.178 1.00 91.94 181 SER A C 1
ATOM 1424 O O . SER A 1 181 ? -6.224 -9.125 -11.602 1.00 91.94 181 SER A O 1
ATOM 1426 N N . LEU A 1 182 ? -4.239 -8.070 -11.589 1.00 90.62 182 LEU A N 1
ATOM 1427 C CA . LEU A 1 182 ? -4.329 -7.616 -10.202 1.00 90.62 182 LEU A CA 1
ATOM 1428 C C . LEU A 1 182 ? -5.552 -6.712 -9.980 1.00 90.62 182 LEU A C 1
ATOM 1430 O O . LEU A 1 182 ? -6.252 -6.838 -8.975 1.00 90.62 182 LEU A O 1
ATOM 1434 N N . LEU A 1 183 ? -5.830 -5.811 -10.924 1.00 88.25 183 LEU A N 1
ATOM 1435 C CA . LEU A 1 183 ? -6.992 -4.930 -10.874 1.00 88.25 183 LEU A CA 1
ATOM 1436 C C . LEU A 1 183 ? -8.307 -5.710 -11.009 1.00 88.25 183 LEU A C 1
ATOM 1438 O O . LEU A 1 183 ? -9.269 -5.402 -10.302 1.00 88.25 183 LEU A O 1
ATOM 1442 N N . GLY A 1 184 ? -8.347 -6.714 -11.888 1.00 88.12 184 GLY A N 1
ATOM 1443 C CA . GLY A 1 184 ? -9.477 -7.630 -12.034 1.00 88.12 184 GLY A CA 1
ATOM 1444 C C . GLY A 1 184 ? -9.805 -8.332 -10.718 1.00 88.12 184 GLY A C 1
ATOM 1445 O O . GLY A 1 184 ? -10.941 -8.253 -10.247 1.00 88.12 184 GLY A O 1
ATOM 1446 N N . ASP A 1 185 ? -8.787 -8.895 -10.067 1.00 84.31 185 ASP A N 1
ATOM 1447 C CA . ASP A 1 185 ? -8.926 -9.555 -8.768 1.00 84.31 185 ASP A CA 1
ATOM 1448 C C . ASP A 1 185 ? -9.469 -8.598 -7.695 1.00 84.31 185 ASP A C 1
ATOM 1450 O O . ASP A 1 185 ? -10.313 -8.973 -6.880 1.00 84.31 185 ASP A O 1
ATOM 1454 N N . ILE A 1 186 ? -9.001 -7.343 -7.670 1.00 80.94 186 ILE A N 1
ATOM 1455 C CA . ILE A 1 186 ? -9.486 -6.322 -6.727 1.00 80.94 186 ILE A CA 1
ATOM 1456 C C . ILE A 1 186 ? -10.959 -5.984 -6.996 1.00 80.94 186 ILE A C 1
ATOM 1458 O O . ILE A 1 186 ? -11.756 -5.946 -6.058 1.00 80.94 186 ILE A O 1
ATOM 1462 N N . ARG A 1 187 ? -11.342 -5.772 -8.261 1.00 82.00 187 ARG A N 1
ATOM 1463 C CA . ARG A 1 187 ? -12.712 -5.392 -8.648 1.00 82.00 187 ARG A CA 1
ATOM 1464 C C . ARG A 1 187 ? -13.733 -6.490 -8.384 1.00 82.00 187 ARG A C 1
ATOM 1466 O O . ARG A 1 187 ? -14.793 -6.197 -7.840 1.00 82.00 187 ARG A O 1
ATOM 1473 N N . GLN A 1 188 ? -13.407 -7.741 -8.705 1.00 79.44 188 GLN A N 1
ATOM 1474 C CA . GLN A 1 188 ? -14.291 -8.876 -8.427 1.00 79.44 188 GLN A CA 1
ATOM 1475 C C . GLN A 1 188 ? -14.643 -8.952 -6.934 1.00 79.44 188 GLN A C 1
ATOM 1477 O O . GLN A 1 188 ? -15.776 -9.254 -6.560 1.00 79.44 188 GLN A O 1
ATOM 1482 N N . ARG A 1 189 ? -13.694 -8.602 -6.063 1.00 69.69 189 ARG A N 1
ATOM 1483 C CA . ARG A 1 189 ? -13.922 -8.568 -4.617 1.00 69.69 189 ARG A CA 1
ATOM 1484 C C . ARG A 1 189 ? -14.804 -7.405 -4.177 1.00 69.69 189 ARG A C 1
ATOM 1486 O O . ARG A 1 189 ? -15.629 -7.599 -3.293 1.00 69.69 189 ARG A O 1
ATOM 1493 N N . LEU A 1 190 ? -14.684 -6.232 -4.804 1.00 68.19 190 LEU A N 1
ATOM 1494 C CA . LEU A 1 190 ? -15.598 -5.111 -4.548 1.00 68.19 190 LEU A CA 1
ATOM 1495 C C . LEU A 1 190 ? -17.046 -5.466 -4.919 1.00 68.19 190 LEU A C 1
ATOM 1497 O O . LEU A 1 190 ? -17.966 -5.072 -4.209 1.00 68.19 190 LEU A O 1
ATOM 1501 N N . SER A 1 191 ? -17.256 -6.260 -5.974 1.00 65.50 191 SER A N 1
ATOM 1502 C CA . SER A 1 191 ? -18.599 -6.721 -6.362 1.00 65.50 191 SER A CA 1
ATOM 1503 C C . SER A 1 191 ? -19.191 -7.819 -5.469 1.00 65.50 191 SER A C 1
ATOM 1505 O O . SER A 1 191 ? -20.386 -8.071 -5.540 1.00 65.50 191 SER A O 1
ATOM 1507 N N . GLN A 1 192 ? -18.382 -8.479 -4.635 1.00 61.06 192 GLN A N 1
ATOM 1508 C CA . GLN A 1 192 ? -18.853 -9.493 -3.678 1.00 61.06 192 GLN A CA 1
ATOM 1509 C C . GLN A 1 192 ? -19.258 -8.891 -2.324 1.00 61.06 192 GLN A C 1
ATOM 1511 O O . GLN A 1 192 ? -19.828 -9.588 -1.486 1.00 61.06 192 GLN A O 1
ATOM 1516 N N . THR A 1 193 ? -18.972 -7.607 -2.093 1.00 54.69 193 THR A N 1
ATOM 1517 C CA . THR A 1 193 ? -19.499 -6.867 -0.941 1.00 54.69 193 THR A CA 1
ATOM 1518 C C . THR A 1 193 ? -20.973 -6.527 -1.193 1.00 54.69 193 THR A C 1
ATOM 1520 O O . THR A 1 193 ? -21.262 -5.965 -2.249 1.00 54.69 193 THR A O 1
ATOM 1523 N N . PRO A 1 194 ? -21.907 -6.840 -0.272 1.00 50.09 194 PRO A N 1
ATOM 1524 C CA . PRO A 1 194 ? -23.321 -6.522 -0.457 1.00 50.09 194 PRO A CA 1
ATOM 1525 C C . PRO A 1 194 ? -23.506 -5.025 -0.717 1.00 50.09 194 PRO A C 1
ATOM 1527 O O . PRO A 1 194 ? -23.049 -4.190 0.066 1.00 50.09 194 PRO A O 1
ATOM 1530 N N . THR A 1 195 ? -24.156 -4.682 -1.827 1.00 46.09 195 THR A N 1
ATOM 1531 C CA . THR A 1 195 ? -24.600 -3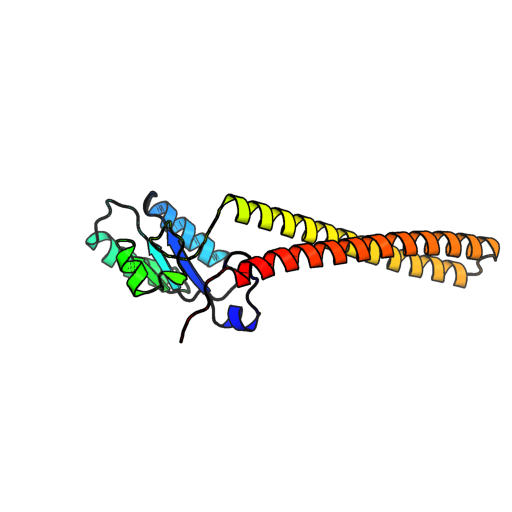.316 -2.110 1.00 46.09 195 THR A CA 1
ATOM 1532 C C . THR A 1 195 ? -25.628 -2.891 -1.071 1.00 46.09 195 THR A C 1
ATOM 1534 O O . THR A 1 195 ? -26.563 -3.636 -0.788 1.00 46.09 195 THR A O 1
ATOM 1537 N N . LYS A 1 196 ? -25.447 -1.683 -0.527 1.00 50.66 196 LYS A N 1
ATOM 1538 C CA . LYS A 1 196 ? -26.438 -0.999 0.309 1.00 50.66 196 LYS A CA 1
ATOM 1539 C C . LYS A 1 196 ? -27.767 -0.953 -0.458 1.00 50.66 196 LYS A C 1
ATOM 1541 O O . LYS A 1 196 ? -27.809 -0.355 -1.533 1.00 50.66 196 LYS A O 1
ATOM 1546 N N . GLU A 1 197 ? -28.814 -1.594 0.057 1.00 33.62 197 GLU A N 1
ATOM 1547 C CA . GLU A 1 197 ? -30.177 -1.226 -0.336 1.00 33.62 197 GLU A CA 1
ATOM 1548 C C . GLU A 1 197 ? -30.511 0.138 0.301 1.00 33.62 197 GLU A C 1
ATOM 1550 O O . GLU A 1 197 ? -30.026 0.412 1.405 1.00 33.62 197 GLU A O 1
ATOM 1555 N N . PRO A 1 198 ? -31.225 1.015 -0.428 1.00 39.41 198 PRO A N 1
ATOM 1556 C CA . PRO A 1 198 ? -31.519 2.386 -0.007 1.00 39.41 198 PRO A CA 1
ATOM 1557 C C . PRO A 1 198 ? -32.453 2.481 1.205 1.00 39.41 198 PRO A C 1
ATOM 1559 O O . PRO A 1 198 ? -33.307 1.584 1.384 1.00 39.41 198 PRO A O 1
#

Radius of gyration: 26.31 Å; chains: 1; bounding box: 63×33×78 Å

InterPro domains:
  IPR001251 CRAL-TRIO lipid binding domain [PF13716] (4-107)
  IPR001251 CRAL-TRIO lipid binding domain [PS50191] (1-107)
  IPR001251 CRAL-TRIO lipid binding domain [cd00170] (8-102)
  IPR030374 Polyamine biosynthesis domain [PS51006] (1-21)
  IPR036865 CRAL-TRIO lipid binding domain superfamily [G3DSA:3.40.525.10] (5-126)
  IPR036865 CRAL-TRIO lipid binding domain superfamily [SSF52087] (16-110)
  IPR051336 Rho GTPase-activating Guanine Nucleotide Exchange Factors [PTHR22826] (2-192)

Secondary structure (DSSP, 8-state):
-TTT----HHHHHT-EEEEEE-TTS-HHHHHHHHHHHHHH-SS-EEEEEEEPPTT--HHHHHHHHHHHHHHH-SSEEEEESSHHHHHTTS-GGGSBGGGT--B---HHHHHHHHHHHHHHHHHHHHHHHHHHHHHHHHHHHHHHHHTT--HHHHHHHHHHHHHHHHHHHHHHHHHHHHHHHHHHHHHHHHHTSPPPP-

pLDDT: mean 83.95, std 13.92, range [33.62, 97.5]

Sequence (198 aa):
LYLTSVPSMQEADMGFVLVVDRRNDKWSSVKTTLLKISSFFPGVLNVAYVVRPSGFFQKAISEVSNKLFKEEFKFKVVVCSCVEDLHQHVDKTELTTDLDGTMPYSHSHWIQQRIALEQFSCQTRAVSLSLDDYTRRLRESAAELGGGGTLEVAQALLVAQGGEYTRLKDEILLAAKRGESLLGDIRQRLSQTPTKEP

Foldseek 3Di:
DPPPDPDDPVRLQVADEAEAEAQPHDPVVVVVVQLCCQVDVPGHHAEYEYADHPPDDPVVCVVCVVPVVVPPHPYYYHYAPHLVSVCVPDPLLPDDVVSVRDPDDDPVVSVVLVVLVVVLVVLVVVLVVLVVVLVVVVVVLVVVVVVPDDPVSVVVVVVVSVVSVVVSVVSVVVSVVSVVVSVVVVVVVVVVRDDDDD

Organism: NCBI:txid36148